Protein AF-A0A7Y4XPG2-F1 (afdb_monomer_lite)

Structure (mmCIF, N/CA/C/O backbone):
data_AF-A0A7Y4XPG2-F1
#
_entry.id   AF-A0A7Y4XPG2-F1
#
loop_
_atom_site.group_PDB
_atom_site.id
_atom_site.type_symbol
_atom_site.label_atom_id
_atom_site.label_alt_id
_atom_site.label_comp_id
_atom_site.label_asym_id
_atom_site.label_entity_id
_atom_site.label_seq_id
_atom_site.pdbx_PDB_ins_code
_atom_site.Cartn_x
_atom_site.Cartn_y
_atom_site.Cartn_z
_atom_site.occupancy
_atom_site.B_iso_or_equiv
_atom_site.auth_seq_id
_atom_site.auth_comp_id
_atom_site.auth_asym_id
_atom_site.auth_atom_id
_atom_site.pdbx_PDB_model_num
ATOM 1 N N . MET A 1 1 ? -20.190 47.510 8.958 1.00 34.78 1 MET A N 1
ATOM 2 C CA . MET A 1 1 ? -19.105 47.147 8.024 1.00 34.78 1 MET A CA 1
ATOM 3 C C . MET A 1 1 ? -17.902 46.670 8.830 1.00 34.78 1 MET A C 1
ATOM 5 O O . MET A 1 1 ? -17.439 47.407 9.683 1.00 34.78 1 MET A O 1
ATOM 9 N N . LYS A 1 2 ? -17.522 45.404 8.602 1.00 37.19 2 LYS A N 1
ATOM 10 C CA . LYS A 1 2 ? -16.283 44.680 8.963 1.00 37.19 2 LYS A CA 1
ATOM 11 C C . LYS A 1 2 ? -15.676 44.928 10.360 1.00 37.19 2 LYS A C 1
ATOM 13 O O . LYS A 1 2 ? -14.847 45.809 10.545 1.00 37.19 2 LYS A O 1
ATOM 18 N N . ARG A 1 3 ? -16.029 44.055 11.316 1.00 31.59 3 ARG A N 1
ATOM 19 C CA . ARG A 1 3 ? -15.241 43.816 12.536 1.00 31.59 3 ARG A CA 1
ATOM 20 C C . ARG A 1 3 ? -14.031 42.952 12.173 1.00 31.59 3 ARG A C 1
ATOM 22 O O . ARG A 1 3 ? -14.194 41.807 11.766 1.00 31.59 3 ARG A O 1
ATOM 29 N N . LEU A 1 4 ? -12.846 43.537 12.296 1.00 29.42 4 LEU A N 1
ATOM 30 C CA . LEU A 1 4 ? -11.552 42.872 12.213 1.00 29.42 4 LEU A CA 1
ATOM 31 C C . LEU A 1 4 ? -11.317 42.176 13.565 1.00 29.42 4 LEU A C 1
ATOM 33 O O . LEU A 1 4 ? -11.089 42.848 14.568 1.00 29.42 4 LEU A O 1
ATOM 37 N N . ILE A 1 5 ? -11.468 40.853 13.625 1.00 35.47 5 ILE A N 1
ATOM 38 C CA . ILE A 1 5 ? -11.131 40.071 14.821 1.00 35.47 5 ILE A CA 1
ATOM 39 C C . ILE A 1 5 ? -9.655 39.694 14.706 1.00 35.47 5 ILE A C 1
ATOM 41 O O . ILE A 1 5 ? -9.266 38.921 13.834 1.00 35.47 5 ILE A O 1
ATOM 45 N N . LEU A 1 6 ? -8.847 40.303 15.572 1.00 28.42 6 LEU A N 1
ATOM 46 C CA . LEU A 1 6 ? -7.450 39.966 15.819 1.00 28.42 6 LEU A CA 1
ATOM 47 C C . LEU A 1 6 ? -7.375 38.504 16.294 1.00 28.42 6 LEU A C 1
ATOM 49 O O . LEU A 1 6 ? -7.900 38.174 17.357 1.00 28.42 6 LEU A O 1
ATOM 53 N N . VAL A 1 7 ? -6.719 37.632 15.528 1.00 35.53 7 VAL A N 1
ATOM 54 C CA . VAL A 1 7 ? -6.325 36.301 16.006 1.00 35.53 7 VAL A CA 1
ATOM 55 C C . VAL A 1 7 ? -5.061 36.488 16.838 1.00 35.53 7 VAL A C 1
ATOM 57 O O . VAL A 1 7 ? -3.972 36.702 16.307 1.00 35.53 7 VAL A O 1
ATOM 60 N N . LEU A 1 8 ? -5.226 36.471 18.159 1.00 29.48 8 LEU A N 1
ATOM 61 C CA . LEU A 1 8 ? -4.122 36.454 19.107 1.00 29.48 8 LEU A CA 1
ATOM 62 C C . LEU A 1 8 ? -3.467 35.067 19.044 1.00 29.48 8 LEU A C 1
ATOM 64 O O . LEU A 1 8 ? -3.989 34.093 19.579 1.00 29.48 8 LEU A O 1
ATOM 68 N N . CYS A 1 9 ? -2.335 34.984 18.350 1.00 29.98 9 CYS A N 1
ATOM 69 C CA . CYS A 1 9 ? -1.489 33.799 18.313 1.00 29.98 9 CYS A CA 1
ATOM 70 C C . CYS A 1 9 ? -0.800 33.650 19.680 1.00 29.98 9 CYS A C 1
ATOM 72 O O . CYS A 1 9 ? 0.235 34.264 19.936 1.00 29.98 9 CYS A O 1
ATOM 74 N N . MET A 1 10 ? -1.403 32.883 20.593 1.00 30.84 10 MET A N 1
ATOM 75 C CA . MET A 1 10 ? -0.693 32.401 21.774 1.00 30.84 10 MET A CA 1
ATOM 76 C C . MET A 1 10 ? 0.246 31.275 21.343 1.00 30.84 10 MET A C 1
ATOM 78 O O . MET A 1 10 ? -0.187 30.162 21.050 1.00 30.84 10 MET A O 1
ATOM 82 N N . LEU A 1 11 ? 1.544 31.585 21.318 1.00 33.41 11 LEU A N 1
ATOM 83 C CA . LEU A 1 11 ? 2.616 30.598 21.345 1.00 33.41 11 LEU A CA 1
ATOM 84 C C . LEU A 1 11 ? 2.484 29.762 22.624 1.00 33.41 11 LEU A C 1
ATOM 86 O O . LEU A 1 11 ? 2.956 30.155 23.689 1.00 33.41 11 LEU A O 1
ATOM 90 N N . ILE A 1 12 ? 1.862 28.591 22.514 1.00 35.28 12 ILE A N 1
ATOM 91 C CA . ILE A 1 12 ? 2.099 27.502 23.455 1.00 35.28 12 ILE A CA 1
ATOM 92 C C . ILE A 1 12 ? 3.304 26.740 22.911 1.00 35.28 12 ILE A C 1
ATOM 94 O O . ILE A 1 12 ? 3.200 25.955 21.972 1.00 35.28 12 ILE A O 1
ATOM 98 N N . ILE A 1 13 ? 4.469 27.004 23.501 1.00 44.53 13 ILE A N 1
ATOM 99 C CA . ILE A 1 13 ? 5.618 26.103 23.425 1.00 44.53 13 ILE A CA 1
ATOM 100 C C . ILE A 1 13 ? 5.204 24.860 24.220 1.00 44.53 13 ILE A C 1
ATOM 102 O O . ILE A 1 13 ? 5.230 24.853 25.447 1.00 44.53 13 ILE A O 1
ATOM 106 N N . GLY A 1 14 ? 4.726 23.842 23.511 1.00 30.88 14 GLY A N 1
ATOM 107 C CA . GLY A 1 14 ? 4.262 22.582 24.070 1.00 30.88 14 GLY A CA 1
ATOM 108 C C . GLY A 1 14 ? 4.819 21.435 23.245 1.00 30.88 14 GLY A C 1
ATOM 109 O O . GLY A 1 14 ? 4.711 21.438 22.024 1.00 30.88 14 GLY A O 1
ATOM 110 N N . GLN A 1 15 ? 5.467 20.506 23.940 1.00 29.56 15 GLN A N 1
ATOM 111 C CA . GLN A 1 15 ? 6.009 19.224 23.491 1.00 29.56 15 GLN A CA 1
ATOM 112 C C . GLN A 1 15 ? 5.323 18.663 22.234 1.00 29.56 15 GLN A C 1
ATOM 114 O O . GLN A 1 15 ? 4.096 18.632 22.161 1.00 29.56 15 GLN A O 1
ATOM 119 N N . HIS A 1 16 ? 6.106 18.153 21.277 1.00 33.84 16 HIS A N 1
ATOM 120 C CA . HIS A 1 16 ? 5.596 17.279 20.219 1.00 33.84 16 HIS A CA 1
ATOM 121 C C . HIS A 1 16 ? 4.981 16.028 20.858 1.00 33.84 16 HIS A C 1
ATOM 123 O O . HIS A 1 16 ? 5.641 15.007 21.042 1.00 33.84 16 HIS A O 1
ATOM 129 N N . ALA A 1 17 ? 3.712 16.130 21.247 1.00 35.12 17 ALA A N 1
ATOM 130 C CA . ALA A 1 17 ? 2.887 14.996 21.583 1.00 35.12 17 ALA A CA 1
ATOM 131 C C . ALA A 1 17 ? 2.834 14.131 20.325 1.00 35.12 17 ALA A C 1
ATOM 133 O O . ALA A 1 17 ? 2.312 14.560 19.295 1.00 35.12 17 ALA A O 1
ATOM 134 N N . PHE A 1 18 ? 3.417 12.936 20.393 1.00 39.78 18 PHE A N 1
ATOM 135 C CA . PHE A 1 18 ? 3.144 11.892 19.417 1.00 39.78 18 PHE A CA 1
ATOM 136 C C . PHE A 1 18 ? 1.620 11.756 19.325 1.00 39.78 18 PHE A C 1
ATOM 138 O O . PHE A 1 18 ? 0.967 11.357 20.292 1.00 39.78 18 PHE A O 1
ATOM 145 N N . SER A 1 19 ? 1.038 12.191 18.206 1.00 59.50 19 SER A N 1
ATOM 146 C CA . SER A 1 19 ? -0.404 12.102 17.995 1.00 59.50 19 SER A CA 1
ATOM 147 C C . SER A 1 19 ? -0.769 10.621 17.966 1.00 59.50 19 SER A C 1
ATOM 149 O O . SER A 1 19 ? -0.190 9.846 17.208 1.00 59.50 19 SER A O 1
ATOM 151 N N . LYS A 1 20 ? -1.677 10.220 18.856 1.00 82.19 20 LYS A N 1
ATOM 152 C CA . LYS A 1 20 ? -2.161 8.843 18.970 1.00 82.19 20 LYS A CA 1
ATOM 153 C C . LYS A 1 20 ? -2.871 8.455 17.668 1.00 82.19 20 LYS A C 1
ATOM 155 O O . LYS A 1 20 ? -3.648 9.243 17.147 1.00 82.19 20 LYS A O 1
ATOM 160 N N . ASP A 1 21 ? -2.650 7.251 17.159 1.00 83.56 21 ASP A N 1
ATOM 161 C CA . ASP A 1 21 ? -3.259 6.743 15.916 1.00 83.56 21 ASP A CA 1
ATOM 162 C C . ASP A 1 21 ? -4.505 5.875 16.156 1.00 83.56 21 ASP A C 1
ATOM 164 O O . ASP A 1 21 ? -5.159 5.419 15.216 1.00 83.56 21 ASP A O 1
ATOM 168 N N . ARG A 1 22 ? -4.844 5.629 17.425 1.00 87.62 22 ARG A N 1
ATOM 169 C CA . ARG A 1 22 ? -5.876 4.671 17.827 1.00 87.62 22 ARG A CA 1
ATOM 170 C C . ARG A 1 22 ? -6.714 5.128 19.012 1.00 87.62 22 ARG A C 1
ATOM 172 O O . ARG A 1 22 ? -6.244 5.881 19.861 1.00 87.62 22 ARG A O 1
ATOM 179 N N . LEU A 1 23 ? -7.928 4.599 19.102 1.00 88.38 23 LEU A N 1
ATOM 180 C CA . LEU A 1 23 ? -8.835 4.748 20.240 1.00 88.38 23 LEU A CA 1
ATOM 181 C C . LEU A 1 23 ? -9.142 3.359 20.806 1.00 88.38 23 LEU A C 1
ATOM 183 O O . LEU A 1 23 ? -9.655 2.493 20.092 1.00 88.38 23 LEU A O 1
ATOM 187 N N . CYS A 1 24 ? -8.797 3.133 22.070 1.00 83.06 24 CYS A N 1
ATOM 188 C CA . CYS A 1 24 ? -8.998 1.848 22.739 1.00 83.06 24 CYS A CA 1
ATOM 189 C C . CYS A 1 24 ? -10.424 1.724 23.289 1.00 83.06 24 CYS A C 1
ATOM 191 O O . CYS A 1 24 ? -11.130 2.713 23.483 1.00 83.06 24 CYS A O 1
ATOM 193 N N . CYS A 1 25 ? -10.847 0.497 23.584 1.00 77.25 25 CYS A N 1
ATOM 194 C CA . CYS A 1 25 ? -12.129 0.250 24.232 1.00 77.25 25 CYS A CA 1
ATOM 195 C C . CYS A 1 25 ? -12.246 0.998 25.575 1.00 77.25 25 CYS A C 1
ATOM 197 O O . CYS A 1 25 ? -11.308 1.052 26.370 1.00 77.25 25 CYS A O 1
ATOM 199 N N . GLY A 1 26 ? -13.422 1.556 25.843 1.00 77.88 26 GLY A N 1
ATOM 200 C CA . GLY A 1 26 ? -13.703 2.383 27.016 1.00 77.88 26 GLY A CA 1
ATOM 201 C C . GLY A 1 26 ? -13.223 3.835 26.912 1.00 77.88 26 GLY A C 1
ATOM 202 O O . GLY A 1 26 ? -13.564 4.636 27.783 1.00 77.88 26 GLY A O 1
ATOM 203 N N . GLU A 1 27 ? -12.472 4.210 25.873 1.00 84.19 27 GLU A N 1
ATOM 204 C CA . GLU A 1 27 ? -11.933 5.562 25.754 1.00 84.19 27 GLU A CA 1
ATOM 205 C C . GLU A 1 27 ? -12.958 6.552 25.189 1.00 84.19 27 GLU A C 1
ATOM 207 O O . GLU A 1 27 ? -13.596 6.335 24.152 1.00 84.19 27 GLU A O 1
ATOM 212 N N . LEU A 1 28 ? -13.078 7.692 25.872 1.00 92.00 28 LEU A N 1
ATOM 213 C CA . LEU A 1 28 ? -13.739 8.875 25.334 1.00 92.00 28 LEU A CA 1
ATOM 214 C C . LEU A 1 28 ? -12.846 9.514 24.274 1.00 92.00 28 LEU A C 1
ATOM 216 O O . LEU A 1 28 ? -11.632 9.593 24.448 1.00 92.00 28 LEU A O 1
ATOM 220 N N . PHE A 1 29 ? -13.469 10.041 23.225 1.00 95.88 29 PHE A N 1
ATOM 221 C CA . PHE A 1 29 ? -12.812 10.885 22.237 1.00 95.88 29 PHE A CA 1
ATOM 222 C C . PHE A 1 29 ? -13.397 12.301 22.333 1.00 95.88 29 PHE A C 1
ATOM 224 O O . PHE A 1 29 ? -14.458 12.571 21.761 1.00 95.88 29 PHE A O 1
ATOM 231 N N . PRO A 1 30 ? -12.786 13.188 23.145 1.00 94.88 30 PRO A N 1
ATOM 232 C CA . PRO A 1 30 ? -13.304 14.531 23.377 1.00 94.88 30 PRO A CA 1
ATOM 233 C C . PRO A 1 30 ? -13.359 15.370 22.099 1.00 94.88 30 PRO A C 1
ATOM 235 O O . PRO A 1 30 ? -12.555 15.190 21.186 1.00 94.88 30 PRO A O 1
ATOM 238 N N . MET A 1 31 ? -14.272 16.338 22.066 1.00 94.00 31 MET A N 1
ATOM 239 C CA . MET A 1 31 ? -14.342 17.337 20.995 1.00 94.00 31 MET A CA 1
ATOM 240 C C . MET A 1 31 ? -13.000 18.070 20.845 1.00 94.00 31 MET A C 1
ATOM 242 O O . MET A 1 31 ? -12.323 18.331 21.839 1.00 94.00 31 MET A O 1
ATOM 246 N N . GLY A 1 32 ? -12.592 18.331 19.606 1.00 90.38 32 GLY A N 1
ATOM 247 C CA . GLY A 1 32 ? -11.286 18.884 19.244 1.00 90.38 32 GLY A CA 1
ATOM 248 C C . GLY A 1 32 ? -10.133 17.873 19.254 1.00 90.38 32 GLY A C 1
ATOM 249 O O . GLY A 1 32 ? -9.045 18.195 18.782 1.00 90.38 32 GLY A O 1
ATOM 250 N N . SER A 1 33 ? -10.343 16.647 19.752 1.00 90.62 33 SER A N 1
ATOM 251 C CA . SER A 1 33 ? -9.297 15.616 19.744 1.00 90.62 33 SER A CA 1
ATOM 252 C C . SER A 1 33 ? -9.031 15.111 18.334 1.00 90.62 33 SER A C 1
ATOM 254 O O . SER A 1 33 ? -9.940 15.019 17.503 1.00 90.62 33 SER A O 1
ATOM 256 N N . VAL A 1 34 ? -7.774 14.741 18.094 1.00 95.00 34 VAL A N 1
ATOM 257 C CA . VAL A 1 34 ? -7.293 14.254 16.803 1.00 95.00 34 VAL A CA 1
ATOM 258 C C . VAL A 1 34 ? -6.561 12.931 16.990 1.00 95.00 34 VAL A C 1
ATOM 260 O O . VAL A 1 34 ? -5.684 12.830 17.851 1.00 95.00 34 VAL A O 1
ATOM 263 N N . LEU A 1 35 ? -6.890 11.944 16.156 1.00 92.38 35 LEU A N 1
ATOM 264 C CA . LEU A 1 35 ? -6.019 10.798 15.899 1.00 92.38 35 LEU A CA 1
ATOM 265 C C . LEU A 1 35 ? -5.322 10.986 14.560 1.00 92.38 35 LEU A C 1
ATOM 267 O O . LEU A 1 35 ? -5.974 11.397 13.606 1.00 92.38 35 LEU A O 1
ATOM 271 N N . THR A 1 36 ? -4.040 10.656 14.463 1.00 91.06 36 THR A N 1
ATOM 272 C CA . THR A 1 36 ? -3.261 10.803 13.224 1.00 91.06 36 THR A CA 1
ATOM 273 C C . THR A 1 36 ? -2.663 9.464 12.817 1.00 91.06 36 THR A C 1
ATOM 275 O O . THR A 1 36 ? -2.143 8.755 13.672 1.00 91.06 36 THR A O 1
ATOM 278 N N . SER A 1 37 ? -2.718 9.123 11.528 1.00 86.44 37 SER A N 1
ATOM 279 C CA . SER A 1 37 ? -2.028 7.945 10.997 1.00 86.44 37 SER A CA 1
ATOM 280 C C . SER A 1 37 ? -0.516 8.030 11.259 1.00 86.44 37 SER A C 1
ATOM 282 O O . SER A 1 37 ? 0.033 9.138 11.254 1.00 86.44 37 SER A O 1
ATOM 284 N N . PRO A 1 38 ? 0.189 6.903 11.451 1.00 79.31 38 PRO A N 1
ATOM 285 C CA . PRO A 1 38 ? 1.637 6.893 11.681 1.00 79.31 38 PRO A CA 1
ATOM 286 C C . PRO A 1 38 ? 2.475 7.703 10.671 1.00 79.31 38 PRO A C 1
ATOM 288 O O . PRO A 1 38 ? 3.445 8.353 11.055 1.00 79.31 38 PRO A O 1
ATOM 291 N N . ASN A 1 39 ? 2.085 7.733 9.395 1.00 67.69 39 ASN A N 1
ATOM 292 C CA . ASN A 1 39 ? 2.740 8.494 8.327 1.00 67.69 39 ASN A CA 1
ATOM 293 C C . ASN A 1 39 ? 2.362 9.985 8.287 1.00 67.69 39 ASN A C 1
ATOM 295 O O . ASN A 1 39 ? 2.832 10.719 7.417 1.00 67.69 39 ASN A O 1
ATOM 299 N N . GLY A 1 40 ? 1.475 10.433 9.175 1.00 82.12 40 GLY A N 1
ATOM 300 C CA . GLY A 1 40 ? 1.046 11.821 9.278 1.00 82.12 40 GLY A CA 1
ATOM 301 C C . GLY A 1 40 ? 0.122 12.310 8.160 1.00 82.12 40 GLY A C 1
ATOM 302 O O . GLY A 1 40 ? -0.211 13.493 8.148 1.00 82.12 40 GLY A O 1
ATOM 303 N N . LYS A 1 41 ? -0.320 11.466 7.222 1.00 86.12 41 LYS A N 1
ATOM 304 C CA . LYS A 1 41 ? -1.143 11.895 6.074 1.00 86.12 41 LYS A CA 1
ATOM 305 C C . LYS A 1 41 ? -2.637 11.900 6.345 1.00 86.12 41 LYS A C 1
ATOM 307 O O . LYS A 1 41 ? -3.352 12.658 5.699 1.00 86.12 41 LYS A O 1
ATOM 312 N N . PHE A 1 42 ? -3.115 11.100 7.286 1.00 92.62 42 PHE A N 1
ATOM 313 C CA . PHE A 1 42 ? -4.538 10.966 7.562 1.00 92.62 42 PHE A CA 1
ATOM 314 C C . PHE A 1 42 ? -4.819 11.290 9.014 1.00 92.62 42 PHE A C 1
ATOM 316 O O . PHE A 1 42 ? -3.977 11.074 9.888 1.00 92.62 42 PHE A O 1
ATOM 323 N N . PHE A 1 43 ? -5.991 11.848 9.284 1.00 96.69 43 PHE A N 1
ATOM 324 C CA . PHE A 1 43 ? -6.384 12.121 10.655 1.00 96.69 43 PHE A CA 1
ATOM 325 C C . PHE A 1 43 ? -7.893 12.087 10.846 1.00 96.69 43 PHE A C 1
ATOM 327 O O . PHE A 1 43 ? -8.658 12.513 9.984 1.00 96.69 43 PHE A O 1
ATOM 334 N N . LEU A 1 44 ? -8.307 11.579 12.000 1.00 98.12 44 LEU A N 1
ATOM 335 C CA . LEU A 1 44 ? -9.681 11.596 12.478 1.00 98.12 44 LEU A CA 1
ATOM 336 C C . LEU A 1 44 ? -9.832 12.728 13.488 1.00 98.12 44 LEU A C 1
ATOM 338 O O . LEU A 1 44 ? -9.039 12.815 14.423 1.00 98.12 44 LEU A O 1
ATOM 342 N N . VAL A 1 45 ? -10.871 13.546 13.349 1.00 97.31 45 VAL A N 1
ATOM 343 C CA . VAL A 1 45 ? -11.170 14.632 14.289 1.00 97.31 45 VAL A CA 1
ATOM 344 C C . VAL A 1 45 ? -12.649 14.650 14.656 1.00 97.31 45 VAL A C 1
ATOM 346 O O . VAL A 1 45 ? -13.512 14.519 13.786 1.00 97.31 45 VAL A O 1
ATOM 349 N N . PHE A 1 46 ? -12.949 14.817 15.950 1.00 97.12 46 PHE A N 1
ATOM 350 C CA . PHE A 1 46 ? -14.304 15.131 16.411 1.00 97.12 46 PHE A CA 1
ATOM 351 C C . PHE A 1 46 ? -14.446 16.647 16.512 1.00 97.12 46 PHE A C 1
ATOM 353 O O . PHE A 1 46 ? -13.987 17.261 17.470 1.00 97.12 46 PHE A O 1
ATOM 360 N N . GLN A 1 47 ? -15.011 17.250 15.475 1.00 96.19 47 GLN A N 1
ATOM 361 C CA . GLN A 1 47 ? -14.979 18.689 15.238 1.00 96.19 47 GLN A CA 1
ATOM 362 C C . GLN A 1 47 ? -15.951 19.459 16.146 1.00 96.19 47 GLN A C 1
ATOM 364 O O . GLN A 1 47 ? -16.920 18.903 16.669 1.00 96.19 47 GLN A O 1
ATOM 369 N N . ASP A 1 48 ? -15.720 20.768 16.285 1.00 94.50 48 ASP A N 1
ATOM 370 C CA . ASP A 1 48 ? -16.562 21.678 17.082 1.00 94.50 48 ASP A CA 1
ATOM 371 C C . ASP A 1 48 ? -18.000 21.785 16.555 1.00 94.50 48 ASP A C 1
ATOM 373 O O . ASP A 1 48 ? -18.943 22.059 17.301 1.00 94.50 48 ASP A O 1
ATOM 377 N N . ASP A 1 49 ? -18.194 21.509 15.265 1.00 94.75 49 ASP A N 1
ATOM 378 C CA . ASP A 1 49 ? -19.511 21.428 14.636 1.00 94.75 49 ASP A CA 1
ATOM 379 C C . ASP A 1 49 ? -20.264 20.126 14.975 1.00 94.75 49 ASP A C 1
ATOM 381 O O . ASP A 1 49 ? -21.393 19.928 14.519 1.00 94.75 49 ASP A O 1
ATOM 385 N N . ARG A 1 50 ? -19.672 19.264 15.814 1.00 96.19 50 ARG A N 1
ATOM 386 C CA . ARG A 1 50 ? -20.199 17.976 16.286 1.00 96.19 50 ARG A CA 1
ATOM 387 C C . ARG A 1 50 ? -20.267 16.905 15.199 1.00 96.19 50 ARG A C 1
ATOM 389 O O . ARG A 1 50 ? -21.106 16.000 15.253 1.00 96.19 50 ARG A O 1
ATOM 396 N N . ASN A 1 51 ? -19.369 16.973 14.227 1.00 97.31 51 ASN A N 1
ATOM 397 C CA . ASN A 1 51 ? -19.165 15.932 13.232 1.00 97.31 51 ASN A CA 1
ATOM 398 C C . ASN A 1 51 ? -17.857 15.176 13.502 1.00 97.31 51 ASN A C 1
ATOM 400 O O . ASN A 1 51 ? -16.845 15.777 13.859 1.00 97.31 51 ASN A O 1
ATOM 404 N N . LEU A 1 52 ? -17.864 13.851 13.351 1.00 98.19 52 LEU A N 1
ATOM 405 C CA . LEU A 1 52 ? -16.638 13.053 13.381 1.00 98.19 52 LEU A CA 1
ATOM 406 C C . LEU A 1 52 ? -16.225 12.780 11.938 1.00 98.19 52 LEU A C 1
ATOM 408 O O . LEU A 1 52 ? -16.996 12.195 11.174 1.00 98.19 52 LEU A O 1
ATOM 412 N N . VAL A 1 53 ? -15.032 13.235 11.565 1.00 98.25 53 VAL A N 1
ATOM 413 C CA . VAL A 1 53 ? -14.602 13.280 10.165 1.00 98.25 53 VAL A CA 1
ATOM 414 C C . VAL A 1 53 ? -13.175 12.767 10.026 1.00 98.25 53 VAL A C 1
ATOM 416 O O . VAL A 1 53 ? -12.288 13.153 10.789 1.00 98.25 53 VAL A O 1
ATOM 419 N N . LEU A 1 54 ? -12.970 11.895 9.041 1.00 98.25 54 LEU A N 1
ATOM 420 C CA . LEU A 1 54 ? -11.664 11.420 8.598 1.00 98.25 54 LEU A CA 1
ATOM 421 C C . LEU A 1 54 ? -11.200 12.279 7.419 1.00 98.25 54 LEU A C 1
ATOM 423 O O . LEU A 1 54 ? -11.920 12.415 6.428 1.00 98.25 54 LEU A O 1
ATOM 427 N N . TYR A 1 55 ? -9.991 12.817 7.514 1.00 96.25 55 TYR A N 1
ATOM 428 C CA . TYR A 1 55 ? -9.374 13.677 6.512 1.00 96.25 55 TYR A CA 1
ATOM 429 C C . TYR A 1 55 ? -8.070 13.096 5.974 1.00 96.25 55 TYR A C 1
ATOM 431 O O . TYR A 1 55 ? -7.371 12.344 6.656 1.00 96.25 55 TYR A O 1
ATOM 439 N N . LYS A 1 56 ? -7.716 13.541 4.768 1.00 93.75 56 LYS A N 1
ATOM 440 C CA . LYS A 1 56 ? -6.376 13.470 4.187 1.00 93.75 56 LYS A CA 1
ATOM 441 C C . LYS A 1 56 ? -5.738 14.858 4.183 1.00 93.75 56 LYS A C 1
ATOM 443 O O . LYS A 1 56 ? -6.346 15.808 3.692 1.00 93.75 56 LYS A O 1
ATOM 448 N N . ARG A 1 57 ? -4.493 14.945 4.648 1.00 89.25 57 ARG A N 1
ATOM 449 C CA . ARG A 1 57 ? -3.613 16.103 4.463 1.00 89.25 57 ARG A CA 1
ATOM 450 C C . ARG A 1 57 ? -3.034 16.057 3.053 1.00 89.25 57 ARG A C 1
ATOM 452 O O . ARG A 1 57 ? -2.342 15.101 2.708 1.00 89.25 57 ARG A O 1
ATOM 459 N N . ASP A 1 58 ? -3.308 17.079 2.248 1.00 78.88 58 ASP A N 1
ATOM 460 C CA . ASP A 1 58 ? -2.917 17.126 0.826 1.00 78.88 58 ASP A CA 1
ATOM 461 C C . ASP A 1 58 ? -1.971 18.302 0.506 1.00 78.88 58 ASP A C 1
ATOM 463 O O . ASP A 1 58 ? -1.911 18.794 -0.614 1.00 78.88 58 ASP A O 1
ATOM 467 N N . GLY A 1 59 ? -1.266 18.829 1.518 1.00 69.25 59 GLY A N 1
ATOM 468 C CA . GLY A 1 59 ? -0.342 19.972 1.384 1.00 69.25 59 GLY A CA 1
ATOM 469 C C . GLY A 1 59 ? -1.013 21.335 1.136 1.00 69.25 59 GLY A C 1
ATOM 470 O O . GLY A 1 59 ? -0.357 22.366 1.269 1.00 69.25 59 GLY A O 1
ATOM 471 N N . GLY A 1 60 ? -2.310 21.341 0.816 1.00 76.81 60 GLY A N 1
ATOM 472 C CA . GLY A 1 60 ? -3.196 22.504 0.761 1.00 76.81 60 GLY A CA 1
ATOM 473 C C . GLY A 1 60 ? -4.288 22.433 1.833 1.00 76.81 60 GLY A C 1
ATOM 474 O O . GLY A 1 60 ? -3.995 22.298 3.017 1.00 76.81 60 GLY A O 1
ATOM 475 N N . ALA A 1 61 ? -5.556 22.528 1.423 1.00 84.19 61 ALA A N 1
ATOM 476 C CA . ALA A 1 61 ? -6.685 22.295 2.324 1.00 84.19 61 ALA A CA 1
ATOM 477 C C . ALA A 1 61 ? -6.886 20.791 2.574 1.00 84.19 61 ALA A C 1
ATOM 479 O O . ALA A 1 61 ? -6.803 19.992 1.640 1.00 84.19 61 ALA A O 1
ATOM 480 N N . ASP A 1 62 ? -7.190 20.412 3.815 1.00 91.50 62 ASP A N 1
ATOM 481 C CA . ASP A 1 62 ? -7.467 19.018 4.167 1.00 91.50 62 ASP A CA 1
ATOM 482 C C . ASP A 1 62 ? -8.723 18.502 3.446 1.00 91.50 62 ASP A C 1
ATOM 484 O O . ASP A 1 62 ? -9.785 19.134 3.461 1.00 91.50 62 ASP A O 1
ATOM 488 N N . LYS A 1 63 ? -8.616 17.324 2.822 1.00 92.19 63 LYS A N 1
ATOM 489 C CA . LYS A 1 63 ? -9.699 16.701 2.051 1.00 92.19 63 LYS A CA 1
ATOM 490 C C . LYS A 1 63 ? -10.495 15.731 2.929 1.00 92.19 63 LYS A C 1
ATOM 492 O O . LYS A 1 63 ? -9.902 14.775 3.433 1.00 92.19 63 LYS A O 1
ATOM 497 N N . PRO A 1 64 ? -11.817 15.908 3.099 1.00 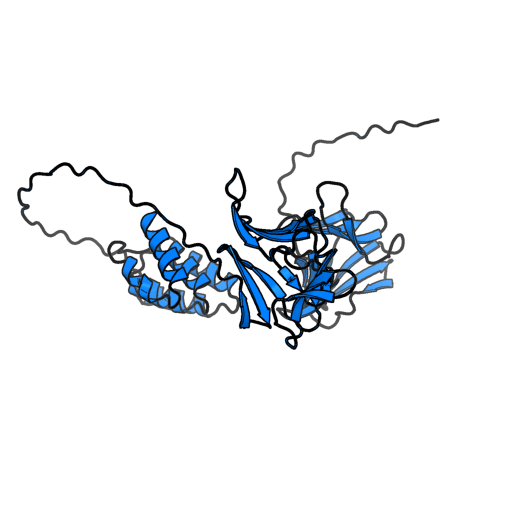95.19 64 PRO A N 1
ATOM 498 C CA . PRO A 1 64 ? -12.629 14.945 3.835 1.00 95.19 64 PRO A CA 1
ATOM 499 C C . PRO A 1 64 ? -12.754 13.643 3.033 1.00 95.19 64 PRO A C 1
ATOM 501 O O . PRO A 1 64 ? -13.096 13.666 1.850 1.00 95.19 64 PRO A O 1
ATOM 504 N N . LEU A 1 65 ? -12.478 12.510 3.678 1.00 92.44 65 LEU A N 1
ATOM 505 C CA . LEU A 1 65 ? -12.621 11.168 3.104 1.00 92.44 65 LEU A CA 1
ATOM 506 C C . LEU A 1 65 ? -13.919 10.493 3.552 1.00 92.44 65 LEU A C 1
ATOM 508 O O . LEU A 1 65 ? -14.555 9.790 2.773 1.00 92.44 65 LEU A O 1
ATOM 512 N N . TRP A 1 66 ? -14.313 10.706 4.809 1.00 98.00 66 TRP A N 1
ATOM 513 C CA . TRP A 1 66 ? -15.504 10.107 5.409 1.00 98.00 66 TRP A CA 1
ATOM 514 C C . TRP A 1 66 ? -16.012 10.954 6.581 1.00 98.00 66 TRP A C 1
ATOM 516 O O . TRP A 1 66 ? -15.212 11.589 7.264 1.00 98.00 66 TRP A O 1
ATOM 526 N N . ALA A 1 67 ? -17.324 10.946 6.843 1.00 97.56 67 ALA A N 1
ATOM 527 C CA . ALA A 1 67 ? -17.936 11.658 7.967 1.00 97.56 67 ALA A CA 1
ATOM 528 C C . ALA A 1 67 ? -19.164 10.926 8.537 1.00 97.56 67 ALA A C 1
ATOM 530 O O . ALA A 1 67 ? -19.893 10.265 7.796 1.00 97.56 67 ALA A O 1
ATOM 531 N N . THR A 1 68 ? -19.452 11.127 9.829 1.00 97.38 68 THR A N 1
ATOM 532 C CA . THR A 1 68 ? -20.670 10.611 10.488 1.00 97.38 68 THR A CA 1
ATOM 533 C C . THR A 1 68 ? -21.952 11.355 10.103 1.00 97.38 68 THR A C 1
ATOM 535 O O . THR A 1 68 ? -23.041 10.827 10.326 1.00 97.38 68 THR A O 1
ATOM 538 N N . ALA A 1 69 ? -21.846 12.576 9.561 1.00 97.00 69 ALA A N 1
ATOM 539 C CA . ALA A 1 69 ? -22.967 13.481 9.268 1.00 97.00 69 ALA A CA 1
ATOM 540 C C . ALA A 1 69 ? -23.834 13.814 10.506 1.00 97.00 69 ALA A C 1
ATOM 542 O O . ALA A 1 69 ? -25.062 13.947 10.436 1.00 97.00 69 ALA A O 1
ATOM 543 N N . THR A 1 70 ? -23.192 13.955 11.671 1.00 97.44 70 THR A N 1
ATOM 544 C CA . THR A 1 70 ? -23.851 14.218 12.966 1.00 97.44 70 THR A CA 1
ATOM 545 C C . THR A 1 70 ? -23.858 15.694 13.370 1.00 97.44 70 THR A C 1
ATOM 547 O O . THR A 1 70 ? -24.151 15.998 14.528 1.00 97.44 70 THR A O 1
ATOM 550 N N . ASN A 1 71 ? -23.563 16.609 12.439 1.00 94.62 71 ASN A N 1
ATOM 551 C CA . ASN A 1 71 ? -23.374 18.040 12.701 1.00 94.62 71 ASN A CA 1
ATOM 552 C C . ASN A 1 71 ? -24.500 18.612 13.585 1.00 94.62 71 ASN A C 1
ATOM 554 O O . ASN A 1 71 ? -25.687 18.420 13.315 1.00 94.62 71 ASN A O 1
ATOM 558 N N . GLY A 1 72 ? -24.129 19.284 14.675 1.00 93.19 72 GLY A N 1
ATOM 559 C CA . GLY A 1 72 ? -25.036 19.863 15.671 1.00 93.19 72 GLY A CA 1
ATOM 560 C C . GLY A 1 72 ? -25.676 18.875 16.662 1.00 93.19 72 GLY A C 1
ATOM 561 O O . GLY A 1 72 ? -26.096 19.291 17.745 1.00 93.19 72 GLY A O 1
ATOM 562 N N . LYS A 1 73 ? -25.737 17.576 16.346 1.00 95.25 73 LYS A N 1
ATOM 563 C CA . LYS A 1 73 ? -26.640 16.617 17.012 1.00 95.25 73 LYS A CA 1
ATOM 564 C C . LYS A 1 73 ? -26.035 15.893 18.211 1.00 95.25 73 LYS A C 1
ATOM 566 O O . LYS A 1 73 ? -26.788 15.452 19.074 1.00 95.25 73 LYS A O 1
ATOM 571 N N . VAL A 1 74 ? -24.712 15.763 18.275 1.00 97.56 74 VAL A N 1
ATOM 572 C CA . VAL A 1 74 ? -24.011 14.916 19.260 1.00 97.56 74 VAL A CA 1
ATOM 573 C C . VAL A 1 74 ? -23.058 15.720 20.137 1.00 97.56 74 VAL A C 1
ATOM 575 O O . VAL A 1 74 ? -22.589 16.779 19.747 1.00 97.56 74 VAL A O 1
ATOM 578 N N . ASN A 1 75 ? -22.764 15.242 21.340 1.00 94.81 75 ASN A N 1
ATOM 579 C CA . ASN A 1 75 ? -21.851 15.902 22.281 1.00 94.81 75 ASN A CA 1
ATOM 580 C C . ASN A 1 75 ? -20.839 14.950 22.931 1.00 94.81 75 ASN A C 1
ATOM 582 O O . ASN A 1 75 ? -20.017 15.387 23.734 1.00 94.81 75 ASN A O 1
ATOM 586 N N . LYS A 1 76 ? -20.880 13.662 22.589 1.00 97.44 76 LYS A N 1
ATOM 587 C CA . LYS A 1 76 ? -19.989 12.644 23.142 1.00 97.44 76 LYS A CA 1
ATOM 588 C C . LYS A 1 76 ? -19.660 11.616 22.070 1.00 97.44 76 LYS A C 1
ATOM 590 O O . LYS A 1 76 ? -20.575 11.050 21.486 1.00 97.44 76 LYS A O 1
ATOM 595 N N . CYS A 1 77 ? -18.374 11.360 21.860 1.00 98.06 77 CYS A N 1
ATOM 596 C CA . CYS A 1 77 ? -17.857 10.261 21.050 1.00 98.06 77 CYS A CA 1
ATOM 597 C C . CYS A 1 77 ? -17.087 9.310 21.973 1.00 98.06 77 CYS A C 1
ATOM 599 O O . CYS A 1 77 ? -16.320 9.758 22.830 1.00 98.06 77 CYS A O 1
ATOM 601 N N . VAL A 1 78 ? -17.335 8.008 21.862 1.00 96.88 78 VAL A N 1
ATOM 602 C CA . VAL A 1 78 ? -16.718 6.999 22.727 1.00 96.88 78 VAL A CA 1
ATOM 603 C C . VAL A 1 78 ? -16.544 5.691 21.970 1.00 96.88 78 VAL A C 1
ATOM 605 O O . VAL A 1 78 ? -17.477 5.235 21.308 1.00 96.88 78 VAL A O 1
ATOM 608 N N . MET A 1 79 ? -15.367 5.078 22.092 1.00 96.12 79 MET A N 1
ATOM 609 C CA . MET A 1 79 ? -15.187 3.670 21.751 1.00 96.12 79 MET A CA 1
ATOM 610 C C . MET A 1 79 ? -15.561 2.867 22.987 1.00 96.12 79 MET A C 1
ATOM 612 O O . MET A 1 79 ? -14.859 2.893 23.990 1.00 96.12 79 MET A O 1
ATOM 616 N N . GLN A 1 80 ? -16.719 2.227 22.978 1.00 94.69 80 GLN A N 1
ATOM 617 C CA . GLN A 1 80 ? -17.269 1.573 24.157 1.00 94.69 80 GLN A CA 1
ATOM 618 C C . GLN A 1 80 ? -16.529 0.269 24.484 1.00 94.69 80 GLN A C 1
ATOM 620 O O . GLN A 1 80 ? -15.829 -0.309 23.653 1.00 94.69 80 GLN A O 1
ATOM 625 N N . ALA A 1 81 ? -16.670 -0.200 25.728 1.00 87.75 81 ALA A N 1
ATOM 626 C CA . ALA A 1 81 ? -16.037 -1.437 26.195 1.00 87.75 81 ALA A CA 1
ATOM 627 C C . ALA A 1 81 ? -16.551 -2.692 25.462 1.00 87.75 81 ALA A C 1
ATOM 629 O O . ALA A 1 81 ? -15.847 -3.694 25.391 1.00 87.75 81 ALA A O 1
ATOM 630 N N . ASP A 1 82 ? -17.757 -2.624 24.894 1.00 89.25 82 ASP A N 1
ATOM 631 C CA . ASP A 1 82 ? -18.382 -3.679 24.091 1.00 89.25 82 ASP A CA 1
ATOM 632 C C . ASP A 1 82 ? -17.905 -3.706 22.627 1.00 89.25 82 ASP A C 1
ATOM 634 O O . ASP A 1 82 ? -18.384 -4.530 21.846 1.00 89.25 82 ASP A O 1
ATOM 638 N N . GLY A 1 83 ? -16.980 -2.816 22.256 1.00 86.00 83 GLY A N 1
ATOM 639 C CA . GLY A 1 83 ? -16.402 -2.730 20.920 1.00 86.00 83 GLY A CA 1
ATOM 640 C C . GLY A 1 83 ? -17.152 -1.845 19.934 1.00 86.00 83 GLY A C 1
ATOM 641 O O . GLY A 1 83 ? -16.839 -1.872 18.742 1.00 86.00 83 GLY A O 1
ATOM 642 N N . ASN A 1 84 ? -18.134 -1.070 20.391 1.00 97.44 84 ASN A N 1
ATOM 643 C CA . ASN A 1 84 ? -18.913 -0.186 19.537 1.00 97.44 84 ASN A CA 1
ATOM 644 C C . ASN A 1 84 ? -18.389 1.259 19.583 1.00 97.44 84 ASN A C 1
ATOM 646 O O . ASN A 1 84 ? -18.276 1.844 20.660 1.00 97.44 84 ASN A O 1
ATOM 650 N N . LEU A 1 85 ? -18.108 1.872 18.429 1.00 98.19 85 LEU A N 1
ATOM 651 C CA . LEU A 1 85 ? -17.886 3.318 18.363 1.00 98.19 85 LEU A CA 1
ATOM 652 C C . LEU A 1 85 ? -19.247 4.002 18.285 1.00 98.19 85 LEU A C 1
ATOM 654 O O . LEU A 1 85 ? -20.018 3.739 17.359 1.00 98.19 85 LEU A O 1
ATOM 658 N N . VAL A 1 86 ? -19.550 4.883 19.238 1.00 98.50 86 VAL A N 1
ATOM 659 C CA . VAL A 1 86 ? -20.872 5.514 19.329 1.00 98.50 86 VAL A CA 1
ATOM 660 C C . VAL A 1 86 ? -20.760 7.012 19.576 1.00 98.50 86 VAL A C 1
ATOM 662 O O . VAL A 1 86 ? -19.987 7.470 20.422 1.00 98.50 86 VAL A O 1
ATOM 665 N N . LEU A 1 87 ? -21.579 7.773 18.845 1.00 98.62 87 LEU A N 1
ATOM 666 C CA . LEU A 1 87 ? -21.776 9.199 19.067 1.00 98.62 87 LEU A CA 1
ATOM 667 C C . LEU A 1 87 ? -23.154 9.436 19.688 1.00 98.62 87 LEU A C 1
ATOM 669 O O . LEU A 1 87 ? -24.181 9.012 19.152 1.00 98.62 87 LEU A O 1
ATOM 673 N N . TYR A 1 88 ? -23.168 10.139 20.815 1.00 98.31 88 TYR A N 1
ATOM 674 C CA . TYR A 1 88 ? -24.343 10.350 21.653 1.00 98.31 88 TYR A CA 1
ATOM 675 C C . TYR A 1 88 ? -24.801 11.805 21.680 1.00 98.31 88 TYR A C 1
ATOM 677 O O . TYR A 1 88 ? -23.993 12.731 21.599 1.00 98.31 88 TYR A O 1
ATOM 685 N N . SER A 1 89 ? -26.102 11.983 21.895 1.00 97.25 89 SER A N 1
ATOM 686 C CA . SER A 1 89 ? -26.735 13.207 22.381 1.00 97.25 89 SER A CA 1
ATOM 687 C C . SER A 1 89 ? -27.354 12.919 23.748 1.00 97.25 89 SER A C 1
ATOM 689 O O . SER A 1 89 ? -28.435 12.334 23.850 1.00 97.25 89 SER A O 1
ATOM 691 N N . GLY A 1 90 ? -26.624 13.230 24.823 1.00 93.75 90 GLY A N 1
ATOM 692 C CA . GLY A 1 90 ? -27.018 12.780 26.163 1.00 93.75 90 GLY A CA 1
ATOM 693 C C . GLY A 1 90 ? -27.084 11.241 26.232 1.00 93.75 90 GLY A C 1
ATOM 694 O O . GLY A 1 90 ? -26.073 10.601 25.944 1.00 93.75 90 GLY A O 1
ATOM 695 N N . PRO A 1 91 ? -28.227 10.623 26.598 1.00 93.06 91 PRO A N 1
ATOM 696 C CA . PRO A 1 91 ? -28.370 9.164 26.626 1.00 93.06 91 PRO A CA 1
ATOM 697 C C . PRO A 1 91 ? -28.676 8.540 25.251 1.00 93.06 91 PRO A C 1
ATOM 699 O O . PRO A 1 91 ? -28.650 7.319 25.118 1.00 93.06 91 PRO A O 1
ATOM 702 N N . VAL A 1 92 ? -28.988 9.344 24.228 1.00 97.00 92 VAL A N 1
ATOM 703 C CA . VAL A 1 92 ? -29.457 8.851 22.925 1.00 97.00 92 VAL A CA 1
ATOM 704 C C . VAL A 1 92 ? -28.277 8.620 21.987 1.00 97.00 92 VAL A C 1
ATOM 706 O O . VAL A 1 92 ? -27.540 9.559 21.687 1.00 97.00 92 VAL A O 1
ATOM 709 N N . ALA A 1 93 ? -28.101 7.391 21.501 1.00 97.62 93 ALA A N 1
ATOM 710 C CA . ALA A 1 93 ? -27.142 7.095 20.439 1.00 97.62 93 ALA A CA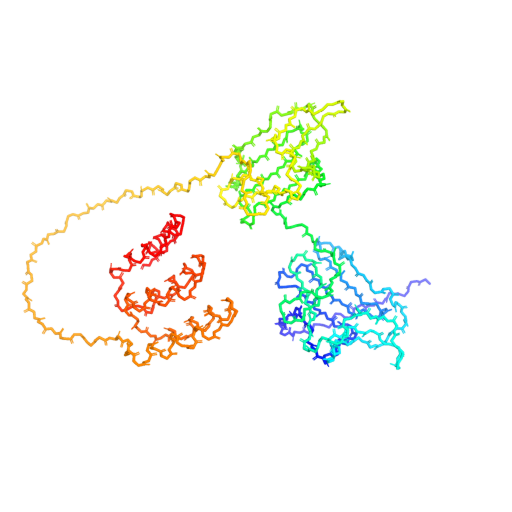 1
ATOM 711 C C . ALA A 1 93 ? -27.670 7.648 19.106 1.00 97.62 93 ALA A C 1
ATOM 713 O O . ALA A 1 93 ? -28.753 7.274 18.662 1.00 97.62 93 ALA A O 1
ATOM 714 N N . VAL A 1 94 ? -26.919 8.553 18.480 1.00 98.31 94 VAL A N 1
ATOM 715 C CA . VAL A 1 94 ? -27.288 9.186 17.199 1.00 98.31 94 VAL A CA 1
ATOM 716 C C . VAL A 1 94 ? -26.593 8.501 16.026 1.00 98.31 94 VAL A C 1
ATOM 718 O O . VAL A 1 94 ? -27.148 8.434 14.934 1.00 98.31 94 VAL A O 1
ATOM 721 N N . TRP A 1 95 ? -25.386 7.981 16.248 1.00 98.44 95 TRP A N 1
ATOM 722 C CA . TRP A 1 95 ? -24.639 7.197 15.269 1.00 98.44 95 TRP A CA 1
ATOM 723 C C . TRP A 1 95 ? -23.885 6.070 15.973 1.00 98.44 95 TRP A C 1
ATOM 725 O O . TRP A 1 95 ? -23.409 6.255 17.094 1.00 98.44 95 TRP A O 1
ATOM 735 N N . SER A 1 96 ? -23.751 4.922 15.310 1.00 98.12 96 SER A N 1
ATOM 736 C CA . SER A 1 96 ? -22.980 3.778 15.796 1.00 98.12 96 SER A CA 1
ATOM 737 C C . SER A 1 96 ? -22.310 3.035 14.639 1.00 98.12 96 SER A C 1
ATOM 739 O O . SER A 1 96 ? -22.886 2.932 13.554 1.00 98.12 96 SER A O 1
ATOM 741 N N . SER A 1 97 ? -21.126 2.463 14.892 1.00 97.56 97 SER A N 1
ATOM 742 C CA . SER A 1 97 ? -20.451 1.550 13.959 1.00 97.56 97 SER A CA 1
ATOM 743 C C . SER A 1 97 ? -21.140 0.186 13.833 1.00 97.56 97 SER A C 1
ATOM 745 O O . SER A 1 97 ? -20.802 -0.576 12.931 1.00 97.56 97 SER A O 1
ATOM 747 N N . ASN A 1 98 ? -22.115 -0.122 14.700 1.00 97.88 98 ASN A N 1
ATOM 748 C CA . ASN A 1 98 ? -22.803 -1.412 14.793 1.00 97.88 98 ASN A CA 1
ATOM 749 C C . ASN A 1 98 ? -21.843 -2.591 15.040 1.00 97.88 98 ASN A C 1
ATOM 751 O O . ASN A 1 98 ? -22.047 -3.687 14.525 1.00 97.88 98 ASN A O 1
ATOM 755 N N . THR A 1 99 ? -20.798 -2.366 15.842 1.00 96.50 99 THR A N 1
ATOM 756 C CA . THR A 1 99 ? -19.760 -3.367 16.164 1.00 96.50 99 THR A CA 1
ATOM 757 C C . THR A 1 99 ? -19.824 -3.884 17.604 1.00 96.50 99 THR A C 1
ATOM 759 O O . THR A 1 99 ? -18.860 -4.473 18.092 1.00 96.50 99 THR A O 1
ATOM 762 N N . TYR A 1 100 ? -20.949 -3.681 18.295 1.00 96.00 100 TYR A N 1
ATOM 763 C CA . TYR A 1 100 ? -21.161 -4.171 19.661 1.00 96.00 100 TYR A CA 1
ATOM 764 C C . TYR A 1 100 ? -21.003 -5.700 19.767 1.00 96.00 100 TYR A C 1
ATOM 766 O O . TYR A 1 100 ? -21.172 -6.433 18.792 1.00 96.00 100 TYR A O 1
ATOM 774 N N . GLY A 1 101 ? -20.675 -6.187 20.967 1.00 93.56 101 GLY A N 1
ATOM 775 C CA . GLY A 1 101 ? -20.412 -7.608 21.231 1.00 93.56 101 GLY A CA 1
ATOM 776 C C . GLY A 1 101 ? -18.979 -8.054 20.921 1.00 93.56 101 GLY A C 1
ATOM 777 O O . GLY A 1 101 ? -18.689 -9.247 20.962 1.00 93.56 101 GLY A O 1
ATOM 778 N N . ASN A 1 102 ? -18.077 -7.109 20.645 1.00 88.69 102 ASN A N 1
ATOM 779 C CA . ASN A 1 102 ? -16.665 -7.347 20.357 1.00 88.69 102 ASN A CA 1
ATOM 780 C C . ASN A 1 102 ? -15.790 -6.645 21.413 1.00 88.69 102 ASN A C 1
ATOM 782 O O . ASN A 1 102 ? -15.173 -5.618 21.122 1.00 88.69 102 ASN A O 1
ATOM 786 N N . PRO A 1 103 ? -15.740 -7.153 22.658 1.00 84.94 103 PRO A N 1
ATOM 787 C CA . PRO A 1 103 ? -14.996 -6.499 23.726 1.00 84.94 103 PRO A CA 1
ATOM 788 C C . PRO A 1 103 ? -13.517 -6.345 23.366 1.00 84.94 103 PRO A C 1
ATOM 790 O O . PRO A 1 103 ? -12.942 -7.168 22.652 1.00 84.94 103 PRO A O 1
ATOM 793 N N . ASN A 1 104 ? -12.894 -5.291 23.889 1.00 79.25 104 ASN A N 1
ATOM 794 C CA . ASN A 1 104 ? -11.511 -4.905 23.589 1.00 79.25 104 ASN A CA 1
ATOM 795 C C . ASN A 1 104 ? -11.252 -4.469 22.139 1.00 79.25 104 ASN A C 1
ATOM 797 O O . ASN A 1 104 ? -10.090 -4.313 21.757 1.00 79.25 104 ASN A O 1
ATOM 801 N N . ALA A 1 105 ? -12.296 -4.251 21.331 1.00 82.25 105 ALA A N 1
ATOM 802 C CA . ALA A 1 105 ? -12.084 -3.710 20.001 1.00 82.25 105 ALA A CA 1
ATOM 803 C C . ALA A 1 105 ? -11.504 -2.289 20.061 1.00 82.25 105 ALA A C 1
ATOM 805 O O . ALA A 1 105 ? -11.801 -1.508 20.969 1.00 82.25 105 ALA A O 1
ATOM 806 N N . MET A 1 106 ? -10.682 -1.956 19.072 1.00 81.12 106 MET A N 1
ATOM 807 C CA . MET A 1 106 ? -10.034 -0.652 18.958 1.00 81.12 106 MET A CA 1
ATOM 808 C C . MET A 1 106 ? -10.224 -0.068 17.570 1.00 81.12 106 MET A C 1
ATOM 810 O O . MET A 1 106 ? -10.208 -0.795 16.578 1.00 81.12 106 MET A O 1
ATOM 814 N N . LEU A 1 107 ? -10.368 1.249 17.510 1.00 95.75 107 LEU A N 1
ATOM 815 C CA . LEU A 1 107 ? -10.351 2.000 16.264 1.00 95.75 107 LEU A CA 1
ATOM 816 C C . LEU A 1 107 ? -8.917 2.413 15.941 1.00 95.75 107 LEU A C 1
ATOM 818 O O . LEU A 1 107 ? -8.203 2.868 16.831 1.00 95.75 107 LEU A O 1
ATOM 822 N N . VAL A 1 108 ? -8.512 2.295 14.679 1.00 85.00 108 VAL A N 1
ATOM 823 C CA . VAL A 1 108 ? -7.177 2.662 14.190 1.00 85.00 108 VAL A CA 1
ATOM 824 C C . VAL A 1 108 ? -7.309 3.498 12.919 1.00 85.00 108 VAL A C 1
ATOM 826 O O . VAL A 1 108 ? -8.043 3.118 12.005 1.00 85.00 108 VAL A O 1
ATOM 829 N N . VAL A 1 109 ? -6.587 4.618 12.855 1.00 91.81 109 VAL A N 1
ATOM 830 C CA . VAL A 1 109 ? -6.394 5.415 11.635 1.00 91.81 109 VAL A CA 1
ATOM 831 C C . VAL A 1 109 ? -5.122 4.927 10.948 1.00 91.81 109 VAL A C 1
ATOM 833 O O . VAL A 1 109 ? -4.042 4.959 11.536 1.00 91.81 109 VAL A O 1
ATOM 836 N N . GLN A 1 110 ? -5.250 4.436 9.721 1.00 83.81 110 GLN A N 1
ATOM 837 C CA . GLN A 1 110 ? -4.187 3.725 9.017 1.00 83.81 110 GLN A CA 1
ATOM 838 C C . GLN A 1 110 ? -3.465 4.612 7.999 1.00 83.81 110 GLN A C 1
ATOM 840 O O . GLN A 1 110 ? -3.970 5.642 7.551 1.00 83.81 110 GLN A O 1
ATOM 845 N N . ASP A 1 111 ? -2.261 4.189 7.620 1.00 79.69 111 ASP A N 1
ATOM 846 C CA . ASP A 1 111 ? -1.396 4.898 6.670 1.00 79.69 111 ASP A CA 1
ATOM 847 C C . ASP A 1 111 ? -1.884 4.861 5.222 1.00 79.69 111 ASP A C 1
ATOM 849 O O . ASP A 1 111 ? -1.388 5.627 4.397 1.00 79.69 111 ASP A O 1
ATOM 853 N N . ASP A 1 112 ? -2.840 3.992 4.913 1.00 72.12 112 ASP A N 1
ATOM 854 C CA . ASP A 1 112 ? -3.516 3.915 3.621 1.00 72.12 112 ASP A CA 1
ATOM 855 C C . ASP A 1 112 ? -4.740 4.843 3.543 1.00 72.12 112 ASP A C 1
ATOM 857 O O . ASP A 1 112 ? -5.387 4.915 2.507 1.00 72.12 112 ASP A O 1
ATOM 861 N N . GLY A 1 113 ? -5.078 5.564 4.615 1.00 84.56 113 GLY A N 1
ATOM 862 C CA . GLY A 1 113 ? -6.254 6.430 4.658 1.00 84.56 113 GLY A CA 1
ATOM 863 C C . GLY A 1 113 ? -7.552 5.720 5.007 1.00 84.56 113 GLY A C 1
ATOM 864 O O . GLY A 1 113 ? -8.620 6.333 4.937 1.00 84.56 113 GLY A O 1
ATOM 865 N N . ASN A 1 114 ? -7.491 4.457 5.428 1.00 89.12 114 ASN A N 1
ATOM 866 C CA . ASN A 1 114 ? -8.619 3.773 6.035 1.00 89.12 114 ASN A CA 1
ATOM 867 C C . ASN A 1 114 ? -8.718 4.080 7.535 1.00 89.12 114 ASN A C 1
ATOM 869 O O . ASN A 1 114 ? -7.725 4.331 8.223 1.00 89.12 114 ASN A O 1
ATOM 873 N N . MET A 1 115 ? -9.933 4.006 8.066 1.00 95.12 115 MET A N 1
ATOM 874 C CA . MET A 1 115 ? -10.177 3.957 9.503 1.00 95.12 115 MET A CA 1
ATOM 875 C C . MET A 1 115 ? -10.932 2.674 9.818 1.00 95.12 115 MET A C 1
ATOM 877 O O . MET A 1 115 ? -12.014 2.438 9.280 1.00 95.12 115 MET A O 1
ATOM 881 N N . VAL A 1 116 ? -10.352 1.841 10.680 1.00 89.31 116 VAL A N 1
ATOM 882 C CA . VAL A 1 116 ? -10.793 0.456 10.885 1.00 89.31 116 VAL A CA 1
ATOM 883 C C . VAL A 1 116 ? -11.007 0.180 12.364 1.00 89.31 116 VAL A C 1
ATOM 885 O O . VAL A 1 116 ? -10.206 0.595 13.198 1.00 89.31 116 VAL A O 1
ATOM 888 N N . ILE A 1 117 ? -12.074 -0.552 12.688 1.00 91.31 117 ILE A N 1
ATOM 889 C CA . ILE A 1 117 ? -12.281 -1.127 14.017 1.00 91.31 117 ILE A CA 1
ATOM 890 C C . ILE A 1 117 ? -11.856 -2.594 13.982 1.00 91.31 117 ILE A C 1
ATOM 892 O O . ILE A 1 117 ? -12.358 -3.380 13.172 1.00 91.31 117 ILE A O 1
ATOM 896 N N . TYR A 1 118 ? -10.948 -2.957 14.882 1.00 70.31 118 TYR A N 1
ATOM 897 C CA . TYR A 1 118 ? -10.404 -4.302 15.022 1.00 70.31 118 TYR A CA 1
ATOM 898 C C . TYR A 1 118 ? -10.862 -4.968 16.311 1.00 70.31 118 TYR A C 1
ATOM 900 O O . TYR A 1 118 ? -10.705 -4.386 17.378 1.00 70.31 118 TYR A O 1
ATOM 908 N N . ALA A 1 119 ? -11.324 -6.216 16.219 1.00 78.75 119 ALA A N 1
ATOM 909 C CA . ALA A 1 119 ? -11.418 -7.139 17.348 1.00 78.75 119 ALA A CA 1
ATOM 910 C C . ALA A 1 119 ? -10.227 -8.108 17.289 1.00 78.75 119 ALA A C 1
ATOM 912 O O . ALA A 1 119 ? -10.213 -9.050 16.492 1.00 78.75 119 ALA A O 1
ATOM 913 N N . GLY A 1 120 ? -9.184 -7.837 18.078 1.00 78.31 120 GLY A N 1
ATOM 914 C CA . GLY A 1 120 ? -7.892 -8.510 17.913 1.00 78.31 120 GLY A CA 1
ATOM 915 C C . GLY A 1 120 ? -7.276 -8.172 16.551 1.00 78.31 120 GLY A C 1
ATOM 916 O O . GLY A 1 120 ? -6.997 -7.012 16.274 1.00 78.31 120 GLY A O 1
ATOM 917 N N . THR A 1 121 ? -7.087 -9.170 15.685 1.00 67.50 121 THR A N 1
ATOM 918 C CA . THR A 1 121 ? -6.586 -8.982 14.306 1.00 67.50 121 THR A CA 1
ATOM 919 C C . THR A 1 121 ? -7.688 -8.876 13.254 1.00 67.50 121 THR A C 1
ATOM 921 O O . THR A 1 121 ? -7.409 -8.571 12.095 1.00 67.50 121 THR A O 1
ATOM 924 N N . LYS A 1 122 ? -8.949 -9.133 13.623 1.00 70.88 122 LYS A N 1
ATOM 925 C CA . LYS A 1 122 ? -10.070 -9.143 12.682 1.00 70.88 122 LYS A CA 1
ATOM 926 C C . LYS A 1 122 ? -10.617 -7.732 12.500 1.00 70.88 122 LYS A C 1
ATOM 928 O O . LYS A 1 122 ? -11.132 -7.150 13.453 1.00 70.88 122 LYS A O 1
ATOM 933 N N . ALA A 1 123 ? -10.564 -7.214 11.276 1.00 77.56 123 ALA A N 1
ATOM 934 C CA . ALA A 1 123 ? -11.311 -6.015 10.907 1.00 77.56 123 ALA A CA 1
ATOM 935 C C . ALA A 1 123 ? -12.814 -6.338 10.931 1.00 77.56 123 ALA A C 1
ATOM 937 O O . ALA A 1 123 ? -13.264 -7.251 10.236 1.00 77.56 123 ALA A O 1
ATOM 938 N N . ILE A 1 124 ? -13.578 -5.623 11.754 1.00 81.62 124 ILE A N 1
ATOM 939 C CA . ILE A 1 124 ? -15.031 -5.825 11.907 1.00 81.62 124 ILE A CA 1
ATOM 940 C C . ILE A 1 124 ? -15.853 -4.665 11.344 1.00 81.62 124 ILE A C 1
ATOM 942 O O . ILE A 1 124 ? -17.049 -4.816 11.117 1.00 81.62 124 ILE A O 1
ATOM 946 N N . TRP A 1 125 ? -15.211 -3.526 11.085 1.00 95.69 125 TRP A N 1
ATOM 947 C CA . TRP A 1 125 ? -15.794 -2.374 10.407 1.00 95.69 125 TRP A CA 1
ATOM 948 C C . TRP A 1 125 ? -14.683 -1.511 9.810 1.00 95.69 125 TRP A C 1
ATOM 950 O O . TRP A 1 125 ? -13.602 -1.423 10.391 1.00 95.69 125 TRP A O 1
ATOM 960 N N . ALA A 1 126 ? -14.949 -0.857 8.680 1.00 88.12 126 ALA A N 1
ATOM 961 C CA . ALA A 1 126 ? -14.032 0.090 8.058 1.00 88.12 126 ALA A CA 1
ATOM 962 C C . ALA A 1 126 ? -14.797 1.212 7.344 1.00 88.12 126 ALA A C 1
ATOM 964 O O . ALA A 1 126 ? -15.911 0.997 6.860 1.00 88.12 126 ALA A O 1
ATOM 965 N N . THR A 1 127 ? -14.169 2.382 7.211 1.00 91.94 127 THR A N 1
ATOM 966 C CA . THR A 1 127 ? -14.680 3.478 6.369 1.00 91.94 127 THR A CA 1
ATOM 967 C C . THR A 1 127 ? -14.622 3.156 4.878 1.00 91.94 127 THR A C 1
ATOM 969 O O . THR A 1 127 ? -15.328 3.795 4.102 1.00 91.94 127 THR A O 1
ATOM 972 N N . ASN A 1 128 ? -13.811 2.166 4.480 1.00 84.19 128 ASN A N 1
ATOM 973 C CA . ASN A 1 128 ? -13.530 1.800 3.086 1.00 84.19 128 ASN A CA 1
ATOM 974 C C . ASN A 1 128 ? -12.969 2.976 2.273 1.00 84.19 128 ASN A C 1
ATOM 976 O O . ASN A 1 128 ? -13.256 3.129 1.089 1.00 84.19 128 ASN A O 1
ATOM 980 N N . THR A 1 129 ? -12.166 3.808 2.933 1.00 86.31 129 THR A N 1
ATOM 981 C CA . THR A 1 129 ? -11.503 4.978 2.339 1.00 86.31 129 THR A CA 1
ATOM 982 C C . THR A 1 129 ? -10.038 4.732 2.015 1.00 86.31 129 THR A C 1
ATOM 984 O O . THR A 1 129 ? -9.358 5.674 1.620 1.00 86.31 129 THR A O 1
ATOM 987 N N . ALA A 1 130 ? -9.561 3.493 2.195 1.00 78.06 130 ALA A N 1
ATOM 988 C CA . ALA A 1 130 ? -8.207 3.095 1.843 1.00 78.06 130 ALA A CA 1
ATOM 989 C C . ALA A 1 130 ? -7.894 3.548 0.411 1.00 78.06 130 ALA A C 1
ATOM 991 O O . ALA A 1 130 ? -8.541 3.120 -0.550 1.00 78.06 130 ALA A O 1
ATOM 992 N N . GLU A 1 131 ? -6.909 4.423 0.269 1.00 70.62 131 GLU A N 1
ATOM 993 C CA . GLU A 1 131 ? -6.320 4.718 -1.019 1.00 70.62 131 GLU A CA 1
ATOM 994 C C . GLU A 1 131 ? -5.602 3.455 -1.496 1.00 70.62 131 GLU A C 1
ATOM 996 O O . GLU A 1 131 ? -4.947 2.756 -0.716 1.00 70.62 131 GLU A O 1
ATOM 1001 N N . ALA A 1 132 ? -5.730 3.142 -2.788 1.00 55.12 132 ALA A N 1
ATOM 1002 C CA . ALA A 1 132 ? -4.879 2.121 -3.377 1.00 55.12 132 ALA A CA 1
ATOM 1003 C C . ALA A 1 132 ? -3.420 2.490 -3.044 1.00 55.12 132 ALA A C 1
ATOM 1005 O O . ALA A 1 132 ? -3.058 3.665 -3.181 1.00 55.12 132 ALA A O 1
ATOM 1006 N N . PRO A 1 133 ? -2.595 1.540 -2.567 1.00 54.72 133 PRO A N 1
ATOM 1007 C CA . PRO A 1 133 ? -1.202 1.825 -2.265 1.00 54.72 133 PRO A CA 1
ATOM 1008 C C . PRO A 1 133 ? -0.560 2.555 -3.451 1.00 54.72 133 PRO A C 1
ATOM 1010 O O . PRO A 1 133 ? -0.770 2.169 -4.599 1.00 54.72 133 PRO A O 1
ATOM 1013 N N . ALA A 1 134 ? 0.190 3.629 -3.192 1.00 60.75 134 ALA A N 1
ATOM 1014 C CA . ALA A 1 134 ? 0.698 4.537 -4.233 1.00 60.75 134 ALA A CA 1
ATOM 1015 C C . ALA A 1 134 ? 1.634 3.874 -5.275 1.00 60.75 134 ALA A C 1
ATOM 1017 O O . ALA A 1 134 ? 2.062 4.535 -6.224 1.00 60.75 134 ALA A O 1
ATOM 1018 N N . ASP A 1 135 ? 1.950 2.590 -5.081 1.00 67.50 135 ASP A N 1
ATOM 1019 C CA . ASP A 1 135 ? 2.754 1.732 -5.945 1.00 67.50 135 ASP A CA 1
ATOM 1020 C C . ASP A 1 135 ? 1.946 0.816 -6.869 1.00 67.50 135 ASP A C 1
ATOM 1022 O O . ASP A 1 135 ? 2.557 0.100 -7.666 1.00 67.50 135 ASP A O 1
ATOM 1026 N N . ARG A 1 136 ? 0.606 0.809 -6.794 1.00 81.75 136 ARG A N 1
ATOM 1027 C CA . ARG A 1 136 ? -0.220 -0.123 -7.569 1.00 81.75 136 ARG A CA 1
ATOM 1028 C C . ARG A 1 136 ? -1.480 0.442 -8.224 1.00 81.75 136 ARG A C 1
ATOM 1030 O O . ARG A 1 136 ? -2.083 1.392 -7.741 1.00 81.75 136 ARG A O 1
ATOM 1037 N N . ILE A 1 137 ? -1.899 -0.214 -9.307 1.00 82.38 137 ILE A N 1
ATOM 1038 C CA . ILE A 1 137 ? -3.183 -0.010 -9.994 1.00 82.38 137 ILE A CA 1
ATOM 1039 C C . ILE A 1 137 ? -3.986 -1.308 -9.874 1.00 82.38 137 ILE A C 1
ATOM 1041 O O . ILE A 1 137 ? -3.561 -2.364 -10.349 1.00 82.38 137 ILE A O 1
ATOM 1045 N N . CYS A 1 138 ? -5.145 -1.237 -9.228 1.00 77.12 138 CYS A N 1
ATOM 1046 C CA . CYS A 1 138 ? -6.044 -2.370 -9.034 1.00 77.12 138 CYS A CA 1
ATOM 1047 C C . CYS A 1 138 ? -6.896 -2.642 -10.283 1.00 77.12 138 CYS A C 1
ATOM 1049 O O . CYS A 1 138 ? -7.160 -1.745 -11.085 1.00 77.12 138 CYS A O 1
ATOM 1051 N N . CYS A 1 139 ? -7.384 -3.874 -10.428 1.00 71.38 139 CYS A N 1
ATOM 1052 C CA . CYS A 1 139 ? -8.349 -4.214 -11.470 1.00 71.38 139 CYS A CA 1
ATOM 1053 C C . CYS A 1 139 ? -9.584 -3.293 -11.435 1.00 71.38 139 CYS A C 1
ATOM 1055 O O . CYS A 1 139 ? -10.093 -2.931 -10.374 1.00 71.38 139 CYS A O 1
ATOM 1057 N N . GLY A 1 140 ? -10.081 -2.935 -12.613 1.00 66.44 140 GLY A N 1
ATOM 1058 C CA . GLY A 1 140 ? -11.170 -1.982 -12.811 1.00 66.44 140 GLY A CA 1
ATOM 1059 C C . GLY A 1 140 ? -10.747 -0.509 -12.796 1.00 66.44 140 GLY A C 1
ATOM 1060 O O . GLY A 1 140 ? -11.585 0.341 -13.092 1.00 66.44 140 GLY A O 1
ATOM 1061 N N . GLN A 1 141 ? -9.488 -0.181 -12.485 1.00 74.75 141 GLN A N 1
ATOM 1062 C CA . GLN A 1 141 ? -9.030 1.207 -12.422 1.00 74.75 141 GLN A CA 1
ATOM 1063 C C . GLN A 1 141 ? -8.477 1.701 -13.761 1.00 74.75 141 GLN A C 1
ATOM 1065 O O . GLN A 1 141 ? -7.657 1.052 -14.414 1.00 74.75 141 GLN A O 1
ATOM 1070 N N . GLU A 1 142 ? -8.906 2.900 -14.145 1.00 80.94 142 GLU A N 1
ATOM 1071 C CA . GLU A 1 142 ? -8.251 3.684 -15.188 1.00 80.94 142 GLU A CA 1
ATOM 1072 C C . GLU A 1 142 ? -6.988 4.339 -14.613 1.00 80.94 142 GLU A C 1
ATOM 1074 O O . GLU A 1 142 ? -6.977 4.753 -13.454 1.00 80.94 142 GLU A O 1
ATOM 1079 N N . PHE A 1 143 ? -5.935 4.434 -15.423 1.00 86.69 143 PHE A N 1
ATOM 1080 C CA . PHE A 1 143 ? -4.726 5.190 -15.118 1.00 86.69 143 PHE A CA 1
ATOM 1081 C C . PHE A 1 143 ? -4.689 6.425 -16.028 1.00 86.69 143 PHE A C 1
ATOM 1083 O O . PHE A 1 143 ? -4.297 6.310 -17.195 1.00 86.69 143 PHE A O 1
ATOM 1090 N N . PRO A 1 144 ? -5.173 7.586 -15.547 1.00 83.62 144 PRO A N 1
ATOM 1091 C CA . PRO A 1 144 ? -5.352 8.762 -16.389 1.00 83.62 144 PRO A CA 1
ATOM 1092 C C . PRO A 1 144 ? -4.031 9.297 -16.941 1.00 83.62 144 PRO A C 1
ATOM 1094 O O . PRO A 1 144 ? -2.988 9.202 -16.293 1.00 83.62 144 PRO A O 1
ATOM 1097 N N . MET A 1 145 ? -4.092 9.927 -18.112 1.00 85.00 145 MET A N 1
ATOM 1098 C CA . MET A 1 145 ? -2.956 10.646 -18.698 1.00 85.00 145 MET A CA 1
ATOM 1099 C C . MET A 1 145 ? -2.402 11.690 -17.714 1.00 85.00 145 MET A C 1
ATOM 1101 O O . MET A 1 145 ? -3.162 12.321 -16.980 1.00 85.00 145 MET A O 1
ATOM 1105 N N . GLY A 1 146 ? -1.079 11.815 -17.654 1.00 75.50 146 GLY A N 1
ATOM 1106 C CA . GLY A 1 146 ? -0.343 12.639 -16.695 1.00 75.50 146 GLY A CA 1
ATOM 1107 C C . GLY A 1 146 ? -0.184 12.018 -15.302 1.00 75.50 146 GLY A C 1
ATOM 1108 O O . GLY A 1 146 ? 0.600 12.523 -14.499 1.00 75.50 146 GLY A O 1
ATOM 1109 N N . SER A 1 147 ? -0.878 10.915 -14.995 1.00 79.81 147 SER A N 1
ATOM 1110 C CA . SER A 1 147 ? -0.757 10.259 -13.688 1.00 79.81 147 SER A CA 1
ATOM 1111 C C . SER A 1 147 ? 0.593 9.570 -13.537 1.00 79.81 147 SER A C 1
ATOM 1113 O O . SER A 1 147 ? 1.128 8.993 -14.486 1.00 79.81 147 SER A O 1
ATOM 1115 N N . VAL A 1 148 ? 1.111 9.592 -12.309 1.00 84.06 148 VAL A N 1
ATOM 1116 C CA . VAL A 1 148 ? 2.377 8.965 -11.927 1.00 84.06 148 VAL A CA 1
ATOM 1117 C C . VAL A 1 148 ? 2.124 7.956 -10.814 1.00 84.06 148 VAL A C 1
ATOM 1119 O O . VAL A 1 148 ? 1.529 8.289 -9.792 1.00 84.06 148 VAL A O 1
ATOM 1122 N N . LEU A 1 149 ? 2.621 6.737 -11.000 1.00 85.31 149 LEU A N 1
ATOM 1123 C CA . LEU A 1 149 ? 2.621 5.671 -10.004 1.00 85.31 149 LEU A CA 1
ATOM 1124 C C . LEU A 1 149 ? 4.058 5.419 -9.553 1.00 85.31 149 LEU A C 1
ATOM 1126 O O . LEU A 1 149 ? 4.919 5.171 -10.392 1.00 85.31 149 LEU A O 1
ATOM 1130 N N . ASN A 1 150 ? 4.339 5.498 -8.254 1.00 82.62 150 ASN A N 1
ATOM 1131 C CA . ASN A 1 150 ? 5.710 5.456 -7.737 1.00 82.62 150 ASN A CA 1
ATOM 1132 C C . ASN A 1 150 ? 6.014 4.117 -7.077 1.00 82.62 150 ASN A C 1
ATOM 1134 O O . ASN A 1 150 ? 5.193 3.620 -6.318 1.00 82.62 150 ASN A O 1
ATOM 1138 N N . SER A 1 151 ? 7.226 3.590 -7.253 1.00 81.31 151 SER A N 1
ATOM 1139 C CA . SER A 1 151 ? 7.707 2.531 -6.364 1.00 81.31 151 SER A CA 1
ATOM 1140 C C . SER A 1 151 ? 7.713 3.017 -4.913 1.00 81.31 151 SER A C 1
ATOM 1142 O O . SER A 1 151 ? 7.912 4.205 -4.638 1.00 81.31 151 SER A O 1
ATOM 1144 N N . ALA A 1 152 ? 7.555 2.097 -3.962 1.00 74.62 152 ALA A N 1
ATOM 1145 C CA . ALA A 1 152 ? 7.541 2.426 -2.537 1.00 74.62 152 ALA A CA 1
ATOM 1146 C C . ALA A 1 152 ? 8.830 3.133 -2.058 1.00 74.62 152 ALA A C 1
ATOM 1148 O O . ALA A 1 152 ? 8.780 3.958 -1.151 1.00 74.62 152 ALA A O 1
ATOM 1149 N N . ASN A 1 153 ? 9.981 2.854 -2.681 1.00 67.25 153 ASN A N 1
ATOM 1150 C CA . ASN A 1 153 ? 11.258 3.525 -2.405 1.00 67.25 153 ASN A CA 1
ATOM 1151 C C . ASN A 1 153 ? 11.455 4.846 -3.172 1.00 67.25 153 ASN A C 1
ATOM 1153 O O . ASN A 1 153 ? 12.512 5.463 -3.055 1.00 67.25 153 ASN A O 1
ATOM 1157 N N . GLY A 1 154 ? 10.495 5.248 -4.008 1.00 77.06 154 GLY A N 1
ATOM 1158 C CA . GLY A 1 154 ? 10.539 6.471 -4.807 1.00 77.06 154 GLY A CA 1
ATOM 1159 C C . GLY A 1 154 ? 11.562 6.484 -5.950 1.00 77.06 154 GLY A C 1
ATOM 1160 O O . GLY A 1 154 ? 11.578 7.446 -6.717 1.00 77.06 154 GLY A O 1
ATOM 1161 N N . LYS A 1 155 ? 12.396 5.447 -6.117 1.00 83.75 155 LYS A N 1
ATOM 1162 C CA . LYS A 1 155 ? 13.442 5.393 -7.156 1.00 83.75 155 LYS A CA 1
ATOM 1163 C C . LYS A 1 155 ? 12.891 5.124 -8.561 1.00 83.75 155 LYS A C 1
ATOM 1165 O O . LYS A 1 155 ? 13.582 5.412 -9.532 1.00 83.75 155 LYS A O 1
ATOM 1170 N N . TYR A 1 156 ? 11.677 4.595 -8.686 1.00 90.62 156 TYR A N 1
ATOM 1171 C CA . TYR A 1 156 ? 11.074 4.231 -9.967 1.00 90.62 156 TYR A CA 1
ATOM 1172 C C . TYR A 1 156 ? 9.657 4.770 -10.066 1.00 90.62 156 TYR A C 1
ATOM 1174 O O . TYR A 1 156 ? 8.983 4.977 -9.053 1.00 90.62 156 TYR A O 1
ATOM 1182 N N . PHE A 1 157 ? 9.197 5.007 -11.288 1.00 92.25 157 PHE A N 1
ATOM 1183 C CA . PHE A 1 157 ? 7.820 5.416 -11.510 1.00 92.25 157 PHE A CA 1
ATOM 1184 C C . PHE A 1 157 ? 7.308 5.045 -12.893 1.00 92.25 157 PHE A C 1
ATOM 1186 O O . PHE A 1 157 ? 8.048 5.065 -13.872 1.00 92.25 157 PHE A O 1
ATOM 1193 N N . LEU A 1 158 ? 6.021 4.735 -12.960 1.00 96.88 158 LEU A N 1
ATOM 1194 C CA . LEU A 1 158 ? 5.263 4.563 -14.189 1.00 96.88 158 LEU A CA 1
ATOM 1195 C C . LEU A 1 158 ? 4.473 5.841 -14.462 1.00 96.88 158 LEU A C 1
ATOM 1197 O O . LEU A 1 158 ? 3.838 6.379 -13.555 1.00 96.88 158 LEU A O 1
ATOM 1201 N N . VAL A 1 159 ? 4.478 6.307 -15.706 1.00 92.12 159 VAL A N 1
ATOM 1202 C CA . VAL A 1 159 ? 3.706 7.476 -16.137 1.00 92.12 159 VAL A CA 1
ATOM 1203 C C . VAL A 1 159 ? 3.027 7.205 -17.474 1.00 92.12 159 VAL A C 1
ATOM 1205 O O . VAL A 1 159 ? 3.641 6.647 -18.386 1.00 92.12 159 VAL A O 1
ATOM 1208 N N . PHE A 1 160 ? 1.754 7.592 -17.592 1.00 94.38 160 PHE A N 1
ATOM 1209 C CA . PHE A 1 160 ? 1.061 7.648 -18.879 1.00 94.38 160 PHE A CA 1
ATOM 1210 C C . PHE A 1 160 ? 1.185 9.067 -19.421 1.00 94.38 160 PHE A C 1
ATOM 1212 O O . PHE A 1 160 ? 0.486 9.971 -18.979 1.00 94.38 160 PHE A O 1
ATOM 1219 N N . GLN A 1 161 ? 2.148 9.273 -20.308 1.00 90.38 161 GLN A N 1
ATOM 1220 C CA . GLN A 1 161 ? 2.623 10.591 -20.712 1.00 90.38 161 GLN A CA 1
ATOM 1221 C C . GLN A 1 161 ? 1.666 11.284 -21.692 1.00 90.38 161 GLN A C 1
ATOM 1223 O O . GLN A 1 161 ? 0.853 10.640 -22.358 1.00 90.38 161 GLN A O 1
ATOM 1228 N N . ASP A 1 162 ? 1.805 12.606 -21.819 1.00 88.62 162 ASP A N 1
ATOM 1229 C CA . ASP A 1 162 ? 1.001 13.436 -22.733 1.00 88.62 162 ASP A CA 1
ATOM 1230 C C . ASP A 1 162 ? 1.226 13.091 -24.213 1.00 88.62 162 ASP A C 1
ATOM 1232 O O . ASP A 1 162 ? 0.344 13.272 -25.056 1.00 88.62 162 ASP A O 1
ATOM 1236 N N . ASP A 1 163 ? 2.389 12.522 -24.536 1.00 89.81 163 ASP A N 1
ATOM 1237 C CA . ASP A 1 163 ? 2.687 11.978 -25.862 1.00 89.81 163 ASP A CA 1
ATOM 1238 C C . ASP A 1 163 ? 1.950 10.655 -26.147 1.00 89.81 163 ASP A C 1
ATOM 1240 O O . ASP A 1 163 ? 2.079 10.093 -27.237 1.00 89.81 163 ASP A O 1
ATOM 1244 N N . ARG A 1 164 ? 1.135 10.192 -25.190 1.00 92.50 164 ARG A N 1
ATOM 1245 C CA . ARG A 1 164 ? 0.331 8.966 -25.207 1.00 92.50 164 ARG A CA 1
ATOM 1246 C C . ARG A 1 164 ? 1.167 7.696 -25.148 1.00 92.50 164 ARG A C 1
ATOM 1248 O O . ARG A 1 164 ? 0.745 6.673 -25.672 1.00 92.50 164 ARG A O 1
ATOM 1255 N N . ASN A 1 165 ? 2.323 7.739 -24.500 1.00 96.19 165 ASN A N 1
ATOM 1256 C CA . ASN A 1 165 ? 3.119 6.560 -24.199 1.00 96.19 165 ASN A CA 1
ATOM 1257 C C . ASN A 1 165 ? 3.040 6.221 -22.704 1.00 96.19 165 ASN A C 1
ATOM 1259 O O . ASN A 1 165 ? 3.156 7.093 -21.845 1.00 96.19 165 ASN A O 1
ATOM 1263 N N . LEU A 1 166 ? 2.846 4.945 -22.372 1.00 97.56 166 LEU A N 1
ATOM 1264 C CA . LEU A 1 166 ? 3.025 4.460 -21.001 1.00 97.56 166 LEU A CA 1
ATOM 1265 C C . LEU A 1 166 ? 4.472 3.998 -20.825 1.00 97.56 166 LEU A C 1
ATOM 1267 O O . LEU A 1 166 ? 4.920 3.110 -21.561 1.00 97.56 166 LEU A O 1
ATOM 1271 N N . VAL A 1 167 ? 5.182 4.606 -19.872 1.00 97.62 167 VAL A N 1
ATOM 1272 C CA . VAL A 1 167 ? 6.630 4.436 -19.698 1.00 97.62 167 VAL A CA 1
ATOM 1273 C C . VAL A 1 167 ? 6.994 4.267 -18.225 1.00 97.62 167 VAL A C 1
ATOM 1275 O O . VAL A 1 167 ? 6.523 5.012 -17.364 1.00 97.62 167 VAL A O 1
ATOM 1278 N N . LEU A 1 168 ? 7.844 3.279 -17.950 1.00 98.06 168 LEU A N 1
ATOM 1279 C CA . LEU A 1 168 ? 8.476 3.038 -16.656 1.00 98.06 168 LEU A CA 1
ATOM 1280 C C . LEU A 1 168 ? 9.866 3.679 -16.649 1.00 98.06 168 LEU A C 1
ATOM 1282 O O . LEU A 1 168 ? 10.682 3.394 -17.526 1.00 98.06 168 LEU A O 1
ATOM 1286 N N . TYR A 1 169 ? 10.151 4.487 -15.635 1.00 93.88 169 TYR A N 1
ATOM 1287 C CA . TYR A 1 169 ? 11.405 5.211 -15.465 1.00 93.88 169 TYR A CA 1
ATOM 1288 C C . TYR A 1 169 ? 12.123 4.851 -14.165 1.00 93.88 169 TYR A C 1
ATOM 1290 O O . TYR A 1 169 ? 11.501 4.504 -13.158 1.00 93.88 169 TYR A O 1
ATOM 1298 N N . LYS A 1 170 ? 13.445 5.028 -14.181 1.00 93.12 170 LYS A N 1
ATOM 1299 C CA . LYS A 1 170 ? 14.318 5.150 -13.012 1.00 93.12 170 LYS A CA 1
ATOM 1300 C C . LYS A 1 170 ? 14.658 6.621 -12.787 1.00 93.12 170 LYS A C 1
ATOM 1302 O O . LYS A 1 170 ? 15.151 7.285 -13.700 1.00 93.12 170 LYS A O 1
ATOM 1307 N N . ARG A 1 171 ? 14.468 7.097 -11.556 1.00 88.62 171 ARG A N 1
ATOM 1308 C CA . ARG A 1 171 ? 14.921 8.419 -11.117 1.00 88.62 171 ARG A CA 1
ATOM 1309 C C . ARG A 1 171 ? 16.419 8.428 -10.886 1.00 88.62 171 ARG A C 1
ATOM 1311 O O . ARG A 1 171 ? 16.953 7.559 -10.196 1.00 88.62 171 ARG A O 1
ATOM 1318 N N . THR A 1 172 ? 17.086 9.435 -11.434 1.00 82.06 172 THR A N 1
ATOM 1319 C CA . THR A 1 172 ? 18.550 9.591 -11.348 1.00 82.06 172 THR A CA 1
ATOM 1320 C C . THR A 1 172 ? 18.979 10.877 -10.640 1.00 82.06 172 THR A C 1
ATOM 1322 O O . THR A 1 172 ? 20.168 11.076 -10.417 1.00 82.06 172 THR A O 1
ATOM 1325 N N . GLY A 1 173 ? 18.034 11.759 -10.286 1.00 71.62 173 GLY A N 1
ATOM 1326 C CA . GLY A 1 173 ? 18.329 13.107 -9.779 1.00 71.62 173 GLY A CA 1
ATOM 1327 C C . GLY A 1 173 ? 18.722 14.111 -10.875 1.00 71.62 173 GLY A C 1
ATOM 1328 O O . GLY A 1 173 ? 18.910 15.287 -10.575 1.00 71.62 173 GLY A O 1
ATOM 1329 N N . GLY A 1 174 ? 18.814 13.657 -12.131 1.00 77.94 174 GLY A N 1
ATOM 1330 C CA . GLY A 1 174 ? 18.969 14.467 -13.338 1.00 77.94 174 GLY A CA 1
ATOM 1331 C C . GLY A 1 174 ? 17.880 14.120 -14.355 1.00 77.94 174 GLY A C 1
ATOM 1332 O O . GLY A 1 174 ? 16.696 14.171 -14.036 1.00 77.94 174 GLY A O 1
ATOM 1333 N N . ALA A 1 175 ? 18.270 13.754 -15.579 1.00 78.19 175 ALA A N 1
ATOM 1334 C CA . ALA A 1 175 ? 17.325 13.211 -16.553 1.00 78.19 175 ALA A CA 1
ATOM 1335 C C . ALA A 1 175 ? 16.946 11.765 -16.187 1.00 78.19 175 ALA A C 1
ATOM 1337 O O . ALA A 1 175 ? 17.819 10.900 -16.054 1.00 78.19 175 ALA A O 1
ATOM 1338 N N . ASP A 1 176 ? 15.649 11.504 -16.031 1.00 88.75 176 ASP A N 1
ATOM 1339 C CA . ASP A 1 176 ? 15.136 10.168 -15.730 1.00 88.75 176 ASP A CA 1
ATOM 1340 C C . ASP A 1 176 ? 15.427 9.183 -16.874 1.00 88.75 176 ASP A C 1
ATOM 1342 O O . ASP A 1 176 ? 15.361 9.523 -18.057 1.00 88.75 176 ASP A O 1
ATOM 1346 N N . VAL A 1 177 ? 15.736 7.933 -16.521 1.00 91.38 177 VAL A N 1
ATOM 1347 C CA . VAL A 1 177 ? 16.106 6.884 -17.484 1.00 91.38 177 VAL A CA 1
ATOM 1348 C C . VAL A 1 177 ? 14.912 5.976 -17.737 1.00 91.38 177 VAL A C 1
ATOM 1350 O O . VAL A 1 177 ? 14.407 5.348 -16.806 1.00 91.38 177 VAL A O 1
ATOM 1353 N N . ALA A 1 178 ? 14.457 5.892 -18.988 1.00 93.62 178 ALA A N 1
ATOM 1354 C CA . ALA A 1 178 ? 13.387 4.975 -19.373 1.00 93.62 178 ALA A CA 1
ATOM 1355 C C . ALA A 1 178 ? 13.887 3.525 -19.302 1.00 93.62 178 ALA A C 1
ATOM 1357 O O . ALA A 1 178 ? 14.876 3.174 -19.941 1.00 93.62 178 ALA A O 1
ATOM 1358 N N . LEU A 1 179 ? 13.194 2.687 -18.534 1.00 93.19 179 LEU A N 1
ATOM 1359 C CA . LEU A 1 179 ? 13.482 1.257 -18.415 1.00 93.19 179 LEU A CA 1
ATOM 1360 C C . LEU A 1 179 ? 12.634 0.426 -19.379 1.00 93.19 179 LEU A C 1
ATOM 1362 O O . LEU A 1 179 ? 13.102 -0.569 -19.925 1.00 93.19 179 LEU A O 1
ATOM 1366 N N . TRP A 1 180 ? 11.377 0.825 -19.579 1.00 98.12 180 TRP A N 1
ATOM 1367 C CA . TRP A 1 180 ? 10.429 0.130 -20.446 1.00 98.12 180 TRP A CA 1
ATOM 1368 C C . TRP A 1 180 ? 9.361 1.087 -20.968 1.00 98.12 180 TRP A C 1
ATOM 1370 O O . TRP A 1 180 ? 8.970 2.015 -20.263 1.00 98.12 180 TRP A O 1
ATOM 1380 N N . ALA A 1 181 ? 8.850 0.838 -22.174 1.00 95.88 181 ALA A N 1
ATOM 1381 C CA . ALA A 1 181 ? 7.763 1.609 -22.764 1.00 95.88 181 ALA A CA 1
ATOM 1382 C C . ALA A 1 181 ? 6.840 0.739 -23.628 1.00 95.88 181 ALA A C 1
ATOM 1384 O O . ALA A 1 181 ? 7.281 -0.220 -24.260 1.00 95.88 181 ALA A O 1
ATOM 1385 N N . THR A 1 182 ? 5.571 1.140 -23.724 1.00 96.25 182 THR A N 1
ATOM 1386 C CA . THR A 1 182 ? 4.592 0.515 -24.640 1.00 96.25 182 THR A CA 1
ATOM 1387 C C . THR A 1 182 ? 4.808 0.861 -26.11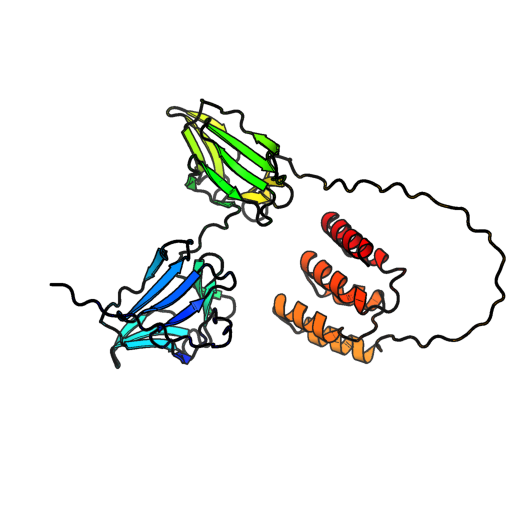9 1.00 96.25 182 THR A C 1
ATOM 1389 O O . THR A 1 182 ? 4.282 0.157 -26.979 1.00 96.25 182 THR A O 1
ATOM 1392 N N . ALA A 1 183 ? 5.541 1.941 -26.424 1.00 95.94 183 ALA A N 1
ATOM 1393 C CA . ALA A 1 183 ? 5.721 2.495 -27.774 1.00 95.94 183 ALA A CA 1
ATOM 1394 C C . ALA A 1 183 ? 4.391 2.867 -28.472 1.00 95.94 183 ALA A C 1
ATOM 1396 O O . ALA A 1 183 ? 4.206 2.690 -29.683 1.00 95.94 183 ALA A O 1
ATOM 1397 N N . THR A 1 184 ? 3.438 3.384 -27.691 1.00 96.88 184 THR A N 1
ATOM 1398 C CA . THR A 1 184 ? 2.085 3.748 -28.150 1.00 96.88 184 THR A CA 1
ATOM 1399 C C . THR A 1 184 ? 1.923 5.236 -28.480 1.00 96.88 184 THR A C 1
ATOM 1401 O O . THR A 1 184 ? 0.797 5.697 -28.677 1.00 96.88 184 THR A O 1
ATOM 1404 N N . ASN A 1 185 ? 3.033 5.972 -28.614 1.00 94.25 185 ASN A N 1
ATOM 1405 C CA . ASN A 1 185 ? 3.062 7.423 -28.817 1.00 94.25 185 ASN A CA 1
ATOM 1406 C C . ASN A 1 185 ? 2.077 7.864 -29.915 1.00 94.25 185 ASN A C 1
ATOM 1408 O O . ASN A 1 185 ? 2.076 7.325 -31.025 1.00 94.25 185 ASN A O 1
ATOM 1412 N N . GLY A 1 186 ? 1.209 8.824 -29.598 1.00 93.06 186 GLY A N 1
ATOM 1413 C CA . GLY A 1 186 ? 0.177 9.356 -30.492 1.00 93.06 186 GLY A CA 1
ATOM 1414 C C . GLY A 1 186 ? -1.014 8.429 -30.779 1.00 93.06 186 GLY A C 1
ATOM 1415 O O . GLY A 1 186 ? -2.004 8.884 -31.348 1.00 93.06 186 GLY A O 1
ATOM 1416 N N . LYS A 1 187 ? -0.963 7.146 -30.399 1.00 95.62 187 LYS A N 1
ATOM 1417 C CA . LYS A 1 187 ? -1.919 6.126 -30.868 1.00 95.62 187 LYS A CA 1
ATOM 1418 C C . LYS A 1 187 ? -3.049 5.835 -29.897 1.00 95.62 187 LYS A C 1
ATOM 1420 O O . LYS A 1 187 ? -4.068 5.325 -30.340 1.00 95.62 187 LYS A O 1
ATOM 1425 N N . VAL A 1 188 ? -2.887 6.125 -28.609 1.00 96.69 188 VAL A N 1
ATOM 1426 C CA . VAL A 1 188 ? -3.844 5.760 -27.546 1.00 96.69 188 VAL A CA 1
ATOM 1427 C C . VAL A 1 188 ? -4.364 6.994 -26.810 1.00 96.69 188 VAL A C 1
ATOM 1429 O O . VAL A 1 188 ? -3.837 8.092 -26.969 1.00 96.69 188 VAL A O 1
ATOM 1432 N N . ASN A 1 189 ? -5.450 6.855 -26.057 1.00 93.62 189 ASN A N 1
ATOM 1433 C CA . ASN A 1 189 ? -6.022 7.915 -25.218 1.00 93.62 189 ASN A CA 1
ATOM 1434 C C . ASN A 1 189 ? -6.527 7.413 -23.858 1.00 93.62 189 ASN A C 1
ATOM 1436 O O . ASN A 1 189 ? -6.955 8.224 -23.043 1.00 93.62 189 ASN A O 1
ATOM 1440 N N . LYS A 1 190 ? -6.452 6.105 -23.599 1.00 93.81 190 LYS A N 1
ATOM 1441 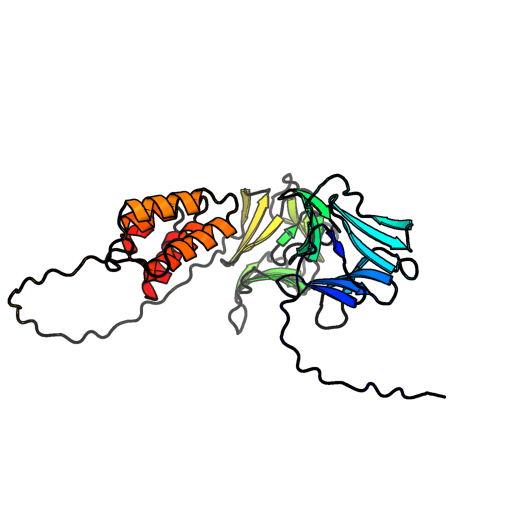C CA . LYS A 1 190 ? -6.917 5.493 -22.358 1.00 93.81 190 LYS A CA 1
ATOM 1442 C C . LYS A 1 190 ? -6.003 4.344 -21.956 1.00 93.81 190 LYS A C 1
ATOM 1444 O O . LYS A 1 190 ? -5.687 3.502 -22.792 1.00 93.81 190 LYS A O 1
ATOM 1449 N N . CYS A 1 191 ? -5.628 4.294 -20.682 1.00 96.69 191 CYS A N 1
ATOM 1450 C CA . CYS A 1 191 ? -4.902 3.191 -20.060 1.00 96.69 191 CYS A CA 1
ATOM 1451 C C . CYS A 1 191 ? -5.749 2.654 -18.906 1.00 96.69 191 CYS A C 1
ATOM 1453 O O . CYS A 1 191 ? -6.191 3.427 -18.060 1.00 96.69 191 CYS A O 1
ATOM 1455 N N . VAL A 1 192 ? -6.022 1.353 -18.873 1.00 90.25 192 VAL A N 1
ATOM 1456 C CA . VAL A 1 192 ? -6.884 0.751 -17.850 1.00 90.25 192 VAL A CA 1
ATOM 1457 C C . VAL A 1 192 ? -6.347 -0.611 -17.437 1.00 90.25 192 VAL A C 1
ATOM 1459 O O . VAL A 1 192 ? -6.032 -1.443 -18.287 1.00 90.25 192 VAL A O 1
ATOM 1462 N N . MET A 1 193 ? -6.270 -0.845 -16.128 1.00 91.06 193 MET A N 1
ATOM 1463 C CA . MET A 1 193 ? -6.146 -2.187 -15.576 1.00 91.06 193 MET A CA 1
ATOM 1464 C C . MET A 1 193 ? -7.559 -2.745 -15.460 1.00 91.06 193 MET A C 1
ATOM 1466 O O . MET A 1 193 ? -8.314 -2.372 -14.570 1.00 91.06 193 MET A O 1
ATOM 1470 N N . GLN A 1 194 ? -7.973 -3.567 -16.412 1.00 86.88 194 GLN A N 1
ATOM 1471 C CA . GLN A 1 194 ? -9.353 -4.023 -16.537 1.00 86.88 194 GLN A CA 1
ATOM 1472 C C . GLN A 1 194 ? -9.755 -4.973 -15.401 1.00 86.88 194 GLN A C 1
ATOM 1474 O O . GLN A 1 194 ? -8.916 -5.561 -14.717 1.00 86.88 194 GLN A O 1
ATOM 1479 N N . ALA A 1 195 ? -11.065 -5.117 -15.181 1.00 70.50 195 ALA A N 1
ATOM 1480 C CA . ALA A 1 195 ? -11.615 -5.992 -14.139 1.00 70.50 195 ALA A CA 1
ATOM 1481 C C . ALA A 1 195 ? -11.281 -7.481 -14.364 1.00 70.50 195 ALA A C 1
ATOM 1483 O O . ALA A 1 195 ? -11.212 -8.253 -13.412 1.00 70.50 195 ALA A O 1
ATOM 1484 N N . ASP A 1 196 ? -11.039 -7.873 -15.616 1.00 71.44 196 ASP A N 1
ATOM 1485 C CA . ASP A 1 196 ? -10.620 -9.220 -16.016 1.00 71.44 196 ASP A CA 1
ATOM 1486 C C . ASP A 1 196 ? -9.114 -9.479 -15.819 1.00 71.44 196 ASP A C 1
ATOM 1488 O O . ASP A 1 196 ? -8.633 -10.563 -16.149 1.00 71.44 196 ASP A O 1
ATOM 1492 N N . GLY A 1 197 ? -8.378 -8.496 -15.297 1.00 76.56 197 GLY A N 1
ATOM 1493 C CA . GLY A 1 197 ? -6.955 -8.586 -15.003 1.00 76.56 197 GLY A CA 1
ATOM 1494 C C . GLY A 1 197 ? -6.015 -8.215 -16.142 1.00 76.56 197 GLY A C 1
ATOM 1495 O O . GLY A 1 197 ? -4.812 -8.462 -16.037 1.00 76.56 197 GLY A O 1
ATOM 1496 N N . ASN A 1 198 ? -6.525 -7.628 -17.223 1.00 93.88 198 ASN A N 1
ATOM 1497 C CA . ASN A 1 198 ? -5.712 -7.201 -18.353 1.00 93.88 198 ASN A CA 1
ATOM 1498 C C . ASN A 1 198 ? -5.330 -5.714 -18.262 1.00 93.88 198 ASN A C 1
ATOM 1500 O O . ASN A 1 198 ? -6.208 -4.862 -18.148 1.00 93.88 198 ASN A O 1
ATOM 1504 N N . LEU A 1 199 ? -4.041 -5.370 -18.363 1.00 97.19 199 LEU A N 1
ATOM 1505 C CA . LEU A 1 199 ? -3.641 -3.979 -18.594 1.00 97.19 199 LEU A CA 1
ATOM 1506 C C . LEU A 1 199 ? -3.762 -3.696 -20.088 1.00 97.19 199 LEU A C 1
ATOM 1508 O O . LEU A 1 199 ? -3.113 -4.362 -20.899 1.00 97.19 199 LEU A O 1
ATOM 1512 N N . VAL A 1 200 ? -4.575 -2.711 -20.462 1.00 98.12 200 VAL A N 1
ATOM 1513 C CA . VAL A 1 200 ? -4.851 -2.411 -21.870 1.00 98.12 200 VAL A CA 1
ATOM 1514 C C . VAL A 1 200 ? -4.793 -0.914 -22.135 1.00 98.12 200 VAL A C 1
ATOM 1516 O O . VAL A 1 200 ? -5.347 -0.107 -21.384 1.00 98.12 200 VAL A O 1
ATOM 1519 N N . LEU A 1 201 ? -4.137 -0.554 -23.240 1.00 98.38 201 LEU A N 1
ATOM 1520 C CA . LEU A 1 201 ? -4.137 0.799 -23.774 1.00 98.38 201 LEU A CA 1
ATOM 1521 C C . LEU A 1 201 ? -5.003 0.840 -25.030 1.00 98.38 201 LEU A C 1
ATOM 1523 O O . LEU A 1 201 ? -4.796 0.082 -25.981 1.00 98.38 201 LEU A O 1
ATOM 1527 N N . TYR A 1 202 ? -5.967 1.749 -25.023 1.00 97.12 202 TYR A N 1
ATOM 1528 C CA . TYR A 1 202 ? -6.984 1.894 -26.053 1.00 97.12 202 TYR A CA 1
ATOM 1529 C C . TYR A 1 202 ? -6.809 3.187 -26.833 1.00 97.12 202 TYR A C 1
ATOM 1531 O O . TYR A 1 202 ? -6.407 4.218 -26.290 1.00 97.12 202 TYR A O 1
ATOM 1539 N N . ASN A 1 203 ? -7.185 3.134 -28.104 1.00 94.50 203 ASN A N 1
ATOM 1540 C CA . ASN A 1 203 ? -7.682 4.299 -28.822 1.00 94.50 203 ASN A CA 1
ATOM 1541 C C . ASN A 1 203 ? -9.222 4.289 -28.790 1.00 94.50 203 ASN A C 1
ATOM 1543 O O . ASN A 1 203 ? -9.831 3.412 -28.182 1.00 94.50 203 ASN A O 1
ATOM 1547 N N . THR A 1 204 ? -9.870 5.237 -29.466 1.00 90.12 204 THR A N 1
ATOM 1548 C CA . THR A 1 204 ? -11.341 5.339 -29.482 1.00 90.12 204 THR A CA 1
ATOM 1549 C C . THR A 1 204 ? -12.055 4.078 -30.001 1.00 90.12 204 THR A C 1
ATOM 1551 O O . THR A 1 204 ? -13.190 3.824 -29.614 1.00 90.12 204 THR A O 1
ATOM 1554 N N . ASN A 1 205 ? -11.404 3.285 -30.854 1.00 87.94 205 ASN A N 1
ATOM 1555 C CA . ASN A 1 205 ? -12.022 2.200 -31.618 1.00 87.94 205 ASN A CA 1
ATOM 1556 C C . ASN A 1 205 ? -11.489 0.800 -31.263 1.00 87.94 205 ASN A C 1
ATOM 1558 O O . ASN A 1 205 ? -12.156 -0.191 -31.550 1.00 87.94 205 ASN A O 1
ATOM 1562 N N . SER A 1 206 ? -10.286 0.680 -30.694 1.00 94.75 206 SER A N 1
ATOM 1563 C CA . SER A 1 206 ? -9.612 -0.606 -30.502 1.00 94.75 206 SER A CA 1
ATOM 1564 C C . SER A 1 206 ? -8.557 -0.581 -29.396 1.00 94.75 206 SER A C 1
ATOM 1566 O O . SER A 1 206 ? -7.963 0.456 -29.084 1.00 94.75 206 SER A O 1
ATOM 1568 N N . ALA A 1 207 ? -8.269 -1.761 -28.839 1.00 96.75 207 ALA A N 1
ATOM 1569 C CA . ALA A 1 207 ? -7.059 -1.979 -28.052 1.00 96.75 207 ALA A CA 1
ATOM 1570 C C . ALA A 1 207 ? -5.836 -1.857 -28.974 1.00 96.75 207 ALA A C 1
ATOM 1572 O O . ALA A 1 207 ? -5.816 -2.441 -30.057 1.00 96.75 207 ALA A O 1
ATOM 1573 N N . VAL A 1 208 ? -4.836 -1.080 -28.564 1.00 97.88 208 VAL A N 1
ATOM 1574 C CA . VAL A 1 208 ? -3.579 -0.877 -29.310 1.00 97.88 208 VAL A CA 1
ATOM 1575 C C . VAL A 1 208 ? -2.434 -1.648 -28.661 1.00 97.88 208 VAL A C 1
ATOM 1577 O O . VAL A 1 208 ? -1.536 -2.117 -29.353 1.00 97.88 208 VAL A O 1
ATOM 1580 N N . TRP A 1 209 ? -2.472 -1.803 -27.338 1.00 98.25 209 TRP A N 1
ATOM 1581 C CA . TRP A 1 209 ? -1.513 -2.602 -26.583 1.00 98.25 209 TRP A CA 1
ATOM 1582 C C . TRP A 1 209 ? -2.223 -3.327 -25.440 1.00 98.25 209 TRP A C 1
ATOM 1584 O O . TRP A 1 209 ? -3.162 -2.784 -24.857 1.00 98.25 209 TRP A O 1
ATOM 1594 N N . SER A 1 210 ? -1.765 -4.532 -25.102 1.00 97.69 210 SER A N 1
ATOM 1595 C CA . SER A 1 210 ? -2.262 -5.309 -23.966 1.00 97.69 210 SER A CA 1
ATOM 1596 C C . SER A 1 210 ? -1.146 -6.141 -23.331 1.00 97.69 210 SER A C 1
ATOM 1598 O O . SER A 1 210 ? -0.278 -6.655 -24.040 1.00 97.69 210 SER A O 1
ATOM 1600 N N . SER A 1 211 ? -1.208 -6.330 -22.008 1.00 97.50 211 SER A N 1
ATOM 1601 C CA . SER A 1 211 ? -0.341 -7.265 -21.277 1.00 97.50 211 SER A CA 1
ATOM 1602 C C . SER A 1 211 ? -0.668 -8.737 -21.554 1.00 97.50 211 SER A C 1
ATOM 1604 O O . SER A 1 211 ? 0.114 -9.607 -21.178 1.00 97.50 211 SER A O 1
ATOM 1606 N N . ASN A 1 212 ? -1.793 -9.026 -22.222 1.00 97.31 212 ASN A N 1
ATOM 1607 C CA . ASN A 1 212 ? -2.316 -10.370 -22.479 1.00 97.31 212 ASN A CA 1
ATOM 1608 C C . ASN A 1 212 ? -2.559 -11.179 -21.193 1.00 97.31 212 ASN A C 1
ATOM 1610 O O . ASN A 1 212 ? -2.322 -12.384 -21.151 1.00 97.31 212 ASN A O 1
ATOM 1614 N N . THR A 1 213 ? -3.047 -10.515 -20.142 1.00 94.44 213 THR A N 1
ATOM 1615 C CA . THR A 1 213 ? -3.299 -11.121 -18.821 1.00 94.44 213 THR A CA 1
ATOM 1616 C C . THR A 1 213 ? -4.785 -11.276 -18.484 1.00 94.44 213 THR A C 1
ATOM 1618 O O . THR A 1 213 ? -5.130 -11.484 -17.323 1.00 94.44 213 THR A O 1
ATOM 1621 N N . TYR A 1 214 ? -5.677 -11.197 -19.475 1.00 91.44 214 TYR A N 1
ATOM 1622 C CA . TYR A 1 214 ? -7.124 -11.369 -19.286 1.00 91.44 214 TYR A CA 1
ATOM 1623 C C . TYR A 1 214 ? -7.488 -12.738 -18.678 1.00 91.44 214 TYR A C 1
ATOM 1625 O O . TYR A 1 214 ? -6.726 -13.702 -18.761 1.00 91.44 214 TYR A O 1
ATOM 1633 N N . GLY A 1 215 ? -8.666 -12.826 -18.055 1.00 83.50 215 GLY A N 1
ATOM 1634 C CA . GLY A 1 215 ? -9.133 -14.034 -17.358 1.00 83.50 215 GLY A CA 1
ATOM 1635 C C . GLY A 1 215 ? -8.555 -14.212 -15.948 1.00 83.50 215 GLY A C 1
ATOM 1636 O O . GLY A 1 215 ? -8.702 -15.273 -15.347 1.00 83.50 215 GLY A O 1
ATOM 1637 N N . ASN A 1 216 ? -7.918 -13.174 -15.409 1.00 74.69 216 ASN A N 1
ATOM 1638 C CA . ASN A 1 216 ? -7.286 -13.146 -14.097 1.00 74.69 216 ASN A CA 1
ATOM 1639 C C . ASN A 1 216 ? -7.918 -12.038 -13.224 1.00 74.69 216 ASN A C 1
ATOM 1641 O O . ASN A 1 216 ? -7.277 -11.020 -12.960 1.00 74.69 216 ASN A O 1
ATOM 1645 N N . PRO A 1 217 ? -9.178 -12.186 -12.774 1.00 70.94 217 PRO A N 1
ATOM 1646 C CA . PRO A 1 217 ? -9.839 -11.159 -11.972 1.00 70.94 217 PRO A CA 1
ATOM 1647 C C . PRO A 1 217 ? -9.074 -10.879 -10.674 1.00 70.94 217 PRO A C 1
ATOM 1649 O O . PRO A 1 217 ? -8.358 -11.739 -10.157 1.00 70.94 217 PRO A O 1
ATOM 1652 N N . ASN A 1 218 ? -9.256 -9.677 -10.126 1.00 67.38 218 ASN A N 1
ATOM 1653 C CA . ASN A 1 218 ? -8.510 -9.176 -8.963 1.00 67.38 218 ASN A CA 1
ATOM 1654 C C . ASN A 1 218 ? -7.004 -8.994 -9.207 1.00 67.38 218 ASN A C 1
ATOM 1656 O O . ASN A 1 218 ? -6.246 -8.876 -8.243 1.00 67.38 218 ASN A O 1
ATOM 1660 N N . ALA A 1 219 ? -6.553 -8.977 -10.468 1.00 74.38 219 ALA A N 1
ATOM 1661 C CA . ALA A 1 219 ? -5.158 -8.687 -10.748 1.00 74.38 219 ALA A CA 1
ATOM 1662 C C . ALA A 1 219 ? -4.802 -7.230 -10.426 1.00 74.38 219 ALA A C 1
ATOM 1664 O O . ALA A 1 219 ? -5.626 -6.319 -10.531 1.00 74.38 219 ALA A O 1
ATOM 1665 N N . VAL A 1 220 ? -3.548 -7.012 -10.055 1.00 77.69 220 VAL A N 1
ATOM 1666 C CA . VAL A 1 220 ? -3.030 -5.712 -9.636 1.00 77.69 220 VAL A CA 1
ATOM 1667 C C . VAL A 1 220 ? -1.680 -5.483 -10.297 1.00 77.69 220 VAL A C 1
ATOM 1669 O O . VAL A 1 220 ? -0.807 -6.346 -10.225 1.00 77.69 220 VAL A O 1
ATOM 1672 N N . LEU A 1 221 ? -1.498 -4.325 -10.926 1.00 92.00 221 LEU A N 1
ATOM 1673 C CA . LEU A 1 221 ? -0.199 -3.884 -11.427 1.00 92.00 221 LEU A CA 1
ATOM 1674 C C . LEU A 1 221 ? 0.566 -3.182 -10.309 1.00 92.00 221 LEU A C 1
ATOM 1676 O O . LEU A 1 221 ? -0.005 -2.321 -9.656 1.00 92.00 221 LEU A O 1
ATOM 1680 N N . VAL A 1 222 ? 1.844 -3.505 -10.119 1.00 85.56 222 VAL A N 1
ATOM 1681 C CA . VAL A 1 222 ? 2.717 -2.932 -9.085 1.00 85.56 222 VAL A CA 1
ATOM 1682 C C . VAL A 1 222 ? 4.028 -2.456 -9.711 1.00 85.56 222 VAL A C 1
ATOM 1684 O O . VAL A 1 222 ? 4.651 -3.198 -10.473 1.00 85.56 222 VAL A O 1
ATOM 1687 N N . VAL A 1 223 ? 4.477 -1.248 -9.361 1.00 91.50 223 VAL A N 1
ATOM 1688 C CA . VAL A 1 223 ? 5.838 -0.764 -9.651 1.00 91.50 223 VAL A CA 1
ATOM 1689 C C . VAL A 1 223 ? 6.727 -1.077 -8.453 1.00 91.50 223 VAL A C 1
ATOM 1691 O O . VAL A 1 223 ? 6.522 -0.576 -7.349 1.00 91.50 223 VAL A O 1
ATOM 1694 N N . GLN A 1 224 ? 7.716 -1.937 -8.662 1.00 86.06 224 GLN A N 1
ATOM 1695 C CA . GLN A 1 224 ? 8.537 -2.500 -7.601 1.00 86.06 224 GLN A CA 1
ATOM 1696 C C . GLN A 1 224 ? 9.790 -1.666 -7.324 1.00 86.06 224 GLN A C 1
ATOM 1698 O O . GLN A 1 224 ? 10.242 -0.849 -8.127 1.00 86.06 224 GLN A O 1
ATOM 1703 N N . ASN A 1 225 ? 10.375 -1.890 -6.149 1.00 82.69 225 ASN A N 1
ATOM 1704 C CA . ASN A 1 225 ? 11.561 -1.177 -5.675 1.00 82.69 225 ASN A CA 1
ATOM 1705 C C . ASN A 1 225 ? 12.858 -1.550 -6.405 1.00 82.69 225 ASN A C 1
ATOM 1707 O O . ASN A 1 225 ? 13.872 -0.895 -6.178 1.00 82.69 225 ASN A O 1
ATOM 1711 N N . ASP A 1 226 ? 12.839 -2.579 -7.243 1.00 81.88 226 ASP A N 1
ATOM 1712 C CA . ASP A 1 226 ? 13.956 -3.028 -8.076 1.00 81.88 226 ASP A CA 1
ATOM 1713 C C . ASP A 1 226 ? 13.888 -2.471 -9.511 1.00 81.88 226 ASP A C 1
ATOM 1715 O O . ASP A 1 226 ? 14.766 -2.748 -10.324 1.00 81.88 226 ASP A O 1
ATOM 1719 N N . GLY A 1 227 ? 12.864 -1.675 -9.837 1.00 86.00 227 GLY A N 1
ATOM 1720 C CA . GLY A 1 227 ? 12.658 -1.142 -11.182 1.00 86.00 227 GLY A CA 1
ATOM 1721 C C . GLY A 1 227 ? 11.928 -2.087 -12.128 1.00 86.00 227 GLY A C 1
ATOM 1722 O O . GLY A 1 227 ? 11.917 -1.844 -13.334 1.00 86.00 227 GLY A O 1
ATOM 1723 N N . ASN A 1 228 ? 11.302 -3.144 -11.611 1.00 92.06 228 ASN A N 1
ATOM 1724 C CA . ASN A 1 228 ? 10.377 -3.977 -12.365 1.00 92.06 228 ASN A CA 1
ATOM 1725 C C . ASN A 1 228 ? 8.933 -3.469 -12.225 1.00 92.06 228 ASN A C 1
ATOM 1727 O O . ASN A 1 228 ? 8.533 -2.942 -11.186 1.00 92.06 228 ASN A O 1
ATOM 1731 N N . MET A 1 229 ? 8.124 -3.653 -13.265 1.00 94.62 229 MET A N 1
ATOM 1732 C CA . MET A 1 229 ? 6.676 -3.455 -13.203 1.00 94.62 229 MET A CA 1
ATOM 1733 C C . MET A 1 229 ? 5.996 -4.796 -13.446 1.00 94.62 229 MET A C 1
ATOM 1735 O O . MET A 1 229 ? 6.237 -5.437 -14.468 1.00 94.62 229 MET A O 1
ATOM 1739 N N . VAL A 1 230 ? 5.161 -5.225 -12.500 1.00 91.75 230 VAL A N 1
ATOM 1740 C CA . VAL A 1 230 ? 4.649 -6.600 -12.437 1.00 91.75 230 VAL A CA 1
ATOM 1741 C C . VAL A 1 230 ? 3.145 -6.606 -12.218 1.00 91.75 230 VAL A C 1
ATOM 1743 O O . VAL A 1 230 ? 2.632 -5.844 -11.403 1.00 91.75 230 VAL A O 1
ATOM 1746 N N . ILE A 1 231 ? 2.437 -7.490 -12.918 1.00 88.12 231 ILE A N 1
ATOM 1747 C CA . ILE A 1 231 ? 1.021 -7.771 -12.669 1.00 88.12 231 ILE A CA 1
ATOM 1748 C C . ILE A 1 231 ? 0.919 -9.044 -11.829 1.00 88.12 231 ILE A C 1
ATOM 1750 O O . ILE A 1 231 ? 1.458 -10.091 -12.201 1.00 88.12 231 ILE A O 1
ATOM 1754 N N . TYR A 1 232 ? 0.208 -8.950 -10.710 1.00 72.06 232 TYR A N 1
ATOM 1755 C CA . TYR A 1 232 ? -0.017 -10.030 -9.755 1.00 72.06 232 TYR A CA 1
ATOM 1756 C C . TYR A 1 232 ? -1.479 -10.449 -9.692 1.00 72.06 232 TYR A C 1
ATOM 1758 O O . TYR A 1 232 ? -2.362 -9.616 -9.846 1.00 72.06 232 TYR A O 1
ATOM 1766 N N . VAL A 1 233 ? -1.724 -11.718 -9.363 1.00 69.19 233 VAL A N 1
ATOM 1767 C CA . VAL A 1 233 ? -3.017 -12.228 -8.876 1.00 69.19 233 VAL A CA 1
ATOM 1768 C C . VAL A 1 233 ? -2.755 -12.937 -7.558 1.00 69.19 233 VAL A C 1
ATOM 1770 O O . VAL A 1 233 ? -2.085 -13.976 -7.529 1.00 69.19 233 VAL A O 1
ATOM 1773 N N . GLY A 1 234 ? -3.233 -12.364 -6.454 1.00 70.81 234 GLY A N 1
ATOM 1774 C CA . GLY A 1 234 ? -2.754 -12.764 -5.130 1.00 70.81 234 GLY A CA 1
ATOM 1775 C C . GLY A 1 234 ? -1.230 -12.607 -5.056 1.00 70.81 234 GLY A C 1
ATOM 1776 O O . GLY A 1 234 ? -0.714 -11.526 -5.321 1.00 70.81 234 GLY A O 1
ATOM 1777 N N . ASN A 1 235 ? -0.511 -13.697 -4.7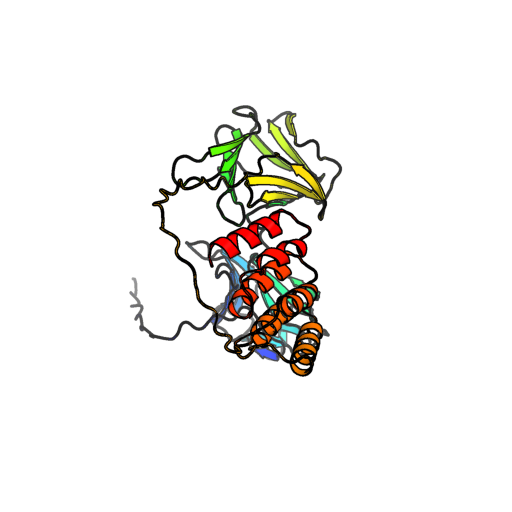73 1.00 67.12 235 ASN A N 1
ATOM 1778 C CA . ASN A 1 235 ? 0.958 -13.701 -4.685 1.00 67.12 235 ASN A CA 1
ATOM 1779 C C . ASN A 1 235 ? 1.662 -14.192 -5.966 1.00 67.12 235 ASN A C 1
ATOM 1781 O O . ASN A 1 235 ? 2.887 -14.280 -5.998 1.00 67.12 235 ASN A O 1
ATOM 1785 N N . ARG A 1 236 ? 0.916 -14.543 -7.020 1.00 74.88 236 ARG A N 1
ATOM 1786 C CA . ARG A 1 236 ? 1.480 -15.064 -8.274 1.00 74.88 236 ARG A CA 1
ATOM 1787 C C . ARG A 1 236 ? 1.699 -13.926 -9.264 1.00 74.88 236 ARG A C 1
ATOM 1789 O O . ARG A 1 236 ? 0.733 -13.257 -9.626 1.00 74.88 236 ARG A O 1
ATOM 1796 N N . SER A 1 237 ? 2.931 -13.734 -9.732 1.00 86.06 237 SER A N 1
ATOM 1797 C CA . SER A 1 237 ? 3.202 -12.863 -10.878 1.00 86.06 237 SER A CA 1
ATOM 1798 C C . SER A 1 237 ? 2.719 -13.538 -12.161 1.00 86.06 237 SER A C 1
ATOM 1800 O O . SER A 1 237 ? 2.952 -14.727 -12.382 1.00 86.06 237 SER A O 1
ATOM 1802 N N . ILE A 1 238 ? 2.009 -12.789 -13.000 1.00 81.56 238 ILE A N 1
ATOM 1803 C CA . ILE A 1 238 ? 1.468 -13.288 -14.274 1.00 81.56 238 ILE A CA 1
ATOM 1804 C C . ILE A 1 238 ? 2.038 -12.557 -15.487 1.00 81.56 238 ILE A C 1
ATOM 1806 O O . ILE A 1 238 ? 1.924 -13.047 -16.605 1.00 81.56 238 ILE A O 1
ATOM 1810 N N . TRP A 1 239 ? 2.672 -11.405 -15.266 1.00 96.38 239 TRP A N 1
ATOM 1811 C CA . TRP A 1 239 ? 3.376 -10.638 -16.287 1.00 96.38 239 TRP A CA 1
ATOM 1812 C C . TRP A 1 239 ? 4.382 -9.692 -15.629 1.00 96.38 239 TRP A C 1
ATOM 1814 O O . TRP A 1 239 ? 4.122 -9.204 -14.529 1.00 96.38 239 TRP A O 1
ATOM 1824 N N . ALA A 1 240 ? 5.500 -9.411 -16.297 1.00 92.56 240 ALA A N 1
ATOM 1825 C CA . ALA A 1 240 ? 6.492 -8.438 -15.850 1.00 92.56 240 ALA A CA 1
ATOM 1826 C C . ALA A 1 240 ? 7.186 -7.751 -17.036 1.00 92.56 240 ALA A C 1
ATOM 1828 O O . ALA A 1 240 ? 7.352 -8.362 -18.094 1.00 92.56 240 ALA A O 1
ATOM 1829 N N . THR A 1 241 ? 7.660 -6.517 -16.835 1.00 93.00 241 THR A N 1
ATOM 1830 C CA . THR A 1 241 ? 8.523 -5.812 -17.803 1.00 93.00 241 THR A CA 1
ATOM 1831 C C . THR A 1 241 ? 9.915 -6.425 -17.920 1.00 93.00 241 THR A C 1
ATOM 1833 O O . THR A 1 241 ? 10.586 -6.200 -18.924 1.00 93.00 241 THR A O 1
ATOM 1836 N N . ASN A 1 242 ? 10.342 -7.206 -16.919 1.00 90.88 242 ASN A N 1
ATOM 1837 C CA . ASN A 1 242 ? 11.680 -7.797 -16.805 1.00 90.88 242 ASN A CA 1
ATOM 1838 C C . ASN A 1 242 ? 12.796 -6.744 -16.813 1.00 90.88 242 ASN A C 1
ATOM 1840 O O . ASN A 1 242 ? 13.864 -6.945 -17.383 1.00 90.88 242 ASN A O 1
ATOM 1844 N N . THR A 1 243 ? 12.536 -5.613 -16.160 1.00 92.25 243 THR A N 1
ATOM 1845 C CA . THR A 1 243 ? 13.459 -4.472 -16.086 1.00 92.25 243 THR A CA 1
ATOM 1846 C C . THR A 1 243 ? 14.161 -4.333 -14.749 1.00 92.25 243 THR A C 1
ATOM 1848 O O . THR A 1 243 ? 14.807 -3.309 -14.519 1.00 92.25 243 THR A O 1
ATOM 1851 N N . ALA A 1 244 ? 14.040 -5.334 -13.872 1.00 89.06 244 ALA A N 1
ATOM 1852 C CA . ALA A 1 244 ? 14.718 -5.348 -12.583 1.00 89.06 244 ALA A CA 1
ATOM 1853 C C . ALA A 1 244 ? 16.204 -4.992 -12.766 1.00 89.06 244 ALA A C 1
ATOM 1855 O O . ALA A 1 244 ? 16.930 -5.645 -13.519 1.00 89.06 244 ALA A O 1
ATOM 1856 N N . GLN A 1 245 ? 16.633 -3.910 -12.124 1.00 80.56 245 GLN A N 1
ATOM 1857 C CA . GLN A 1 245 ? 17.983 -3.379 -12.242 1.00 80.56 245 GLN A CA 1
ATOM 1858 C C . GLN A 1 245 ? 18.891 -4.088 -11.235 1.00 80.56 245 GLN A C 1
ATOM 1860 O O . GLN A 1 245 ? 18.565 -4.177 -10.053 1.00 80.56 245 GLN A O 1
ATOM 1865 N N . GLN A 1 246 ? 20.054 -4.557 -11.688 1.00 60.69 246 GLN A N 1
ATOM 1866 C CA . GLN A 1 246 ? 21.142 -4.928 -10.784 1.00 60.69 246 GLN A CA 1
ATOM 1867 C C . GLN A 1 246 ? 21.784 -3.635 -10.263 1.00 60.69 246 GLN A C 1
ATOM 1869 O O . GLN A 1 246 ? 22.108 -2.751 -11.058 1.00 60.69 246 GLN A O 1
ATOM 1874 N N . GLU A 1 247 ? 21.961 -3.484 -8.950 1.00 51.62 247 GLU A N 1
ATOM 1875 C CA . GLU A 1 247 ? 22.804 -2.399 -8.439 1.00 51.62 247 GLU A CA 1
ATOM 1876 C C . GLU A 1 247 ? 24.268 -2.751 -8.762 1.00 51.62 247 GLU A C 1
ATOM 1878 O O . GLU A 1 247 ? 24.837 -3.683 -8.196 1.00 51.62 247 GLU A O 1
ATOM 1883 N N . ILE A 1 248 ? 24.859 -2.053 -9.742 1.00 40.16 248 ILE A N 1
ATOM 1884 C CA . ILE A 1 248 ? 26.296 -2.136 -10.030 1.00 40.16 248 ILE A CA 1
ATOM 1885 C C . ILE A 1 248 ? 27.012 -1.382 -8.912 1.00 40.16 248 ILE A C 1
ATOM 1887 O O . ILE A 1 248 ? 26.895 -0.161 -8.813 1.00 40.16 248 ILE A O 1
ATOM 1891 N N . VAL A 1 249 ? 27.749 -2.107 -8.078 1.00 42.31 249 VAL A N 1
ATOM 1892 C CA . VAL A 1 249 ? 28.729 -1.525 -7.158 1.00 42.31 249 VAL A CA 1
ATOM 1893 C C . VAL A 1 249 ? 30.080 -1.631 -7.864 1.00 42.31 249 VAL A C 1
ATOM 1895 O O . VAL A 1 249 ? 30.555 -2.742 -8.103 1.00 42.31 249 VAL A O 1
ATOM 1898 N N . GLU A 1 250 ? 30.660 -0.509 -8.298 1.00 35.59 250 GLU A N 1
ATOM 1899 C CA . GLU A 1 250 ? 31.973 -0.540 -8.956 1.00 35.59 250 GLU A CA 1
ATOM 1900 C C . GLU A 1 250 ? 33.082 -0.958 -7.972 1.00 35.59 250 GLU A C 1
ATOM 1902 O O . GLU A 1 250 ? 33.066 -0.528 -6.815 1.00 35.59 250 GLU A O 1
ATOM 1907 N N . PRO A 1 251 ? 34.064 -1.773 -8.407 1.00 36.88 251 PRO A N 1
ATOM 1908 C CA . PRO A 1 251 ? 35.207 -2.131 -7.579 1.00 36.88 251 PRO A CA 1
ATOM 1909 C C . PRO A 1 251 ? 36.161 -0.936 -7.468 1.00 36.88 251 PRO A C 1
ATOM 1911 O O . PRO A 1 251 ? 36.728 -0.483 -8.462 1.00 36.88 251 PRO A O 1
ATOM 1914 N N . VAL A 1 252 ? 36.376 -0.432 -6.254 1.00 39.06 252 VAL A N 1
ATOM 1915 C CA . VAL A 1 252 ? 37.415 0.574 -5.995 1.00 39.06 252 VAL A CA 1
ATOM 1916 C C . VAL A 1 252 ? 38.780 -0.107 -6.150 1.00 39.06 252 VAL A C 1
ATOM 1918 O O . VAL A 1 252 ? 39.082 -1.054 -5.428 1.00 39.06 252 VAL A O 1
ATOM 1921 N N . GLN A 1 253 ? 39.597 0.335 -7.113 1.00 39.81 253 GLN A N 1
ATOM 1922 C CA . GLN A 1 253 ? 40.975 -0.148 -7.254 1.00 39.81 253 GLN A CA 1
ATOM 1923 C C . GLN A 1 253 ? 41.835 0.377 -6.103 1.00 39.81 253 GLN A C 1
ATOM 1925 O O . GLN A 1 253 ? 42.056 1.581 -5.972 1.00 39.81 253 GLN A O 1
ATOM 1930 N N . GLU A 1 254 ? 42.336 -0.541 -5.283 1.00 42.75 254 GLU A N 1
ATOM 1931 C CA . GLU A 1 254 ? 43.172 -0.239 -4.126 1.00 42.75 254 GLU A CA 1
ATOM 1932 C C . GLU A 1 254 ? 44.665 -0.283 -4.506 1.00 42.75 254 GLU A C 1
ATOM 1934 O O . GLU A 1 254 ? 45.164 -1.279 -5.036 1.00 42.75 254 GLU A O 1
ATOM 1939 N N . PHE A 1 255 ? 45.401 0.804 -4.248 1.00 40.22 255 PHE A N 1
ATOM 1940 C CA . PHE A 1 255 ? 46.863 0.835 -4.347 1.00 40.22 255 PHE A CA 1
ATOM 1941 C C . PHE A 1 255 ? 47.469 0.144 -3.118 1.00 40.22 255 PHE A C 1
ATOM 1943 O O . PHE A 1 255 ? 47.528 0.728 -2.038 1.00 40.22 255 PHE A O 1
ATOM 1950 N N . VAL A 1 256 ? 47.956 -1.087 -3.281 1.00 41.31 256 VAL A N 1
ATOM 1951 C CA . VAL A 1 256 ? 48.637 -1.830 -2.209 1.00 41.31 256 VAL A CA 1
ATOM 1952 C C . VAL A 1 256 ? 50.123 -1.454 -2.175 1.00 41.31 256 VAL A C 1
ATOM 1954 O O . VAL A 1 256 ? 50.837 -1.646 -3.159 1.00 41.31 256 VAL A O 1
ATOM 1957 N N . GLN A 1 257 ? 50.614 -0.946 -1.039 1.00 37.50 257 GLN A N 1
ATOM 1958 C CA . GLN A 1 257 ? 52.057 -0.862 -0.763 1.00 37.50 257 GLN A CA 1
ATOM 1959 C C . GLN A 1 257 ? 52.555 -2.138 -0.061 1.00 37.50 257 GLN A C 1
ATOM 1961 O O . GLN A 1 257 ? 51.812 -2.713 0.735 1.00 37.50 257 GLN A O 1
ATOM 1966 N N . PRO A 1 258 ? 53.799 -2.598 -0.306 1.00 40.56 258 PRO A N 1
ATOM 1967 C CA . PRO A 1 258 ? 54.258 -3.870 0.234 1.00 40.56 258 PRO A CA 1
ATOM 1968 C C . PRO A 1 258 ? 54.724 -3.717 1.688 1.00 40.56 258 PRO A C 1
ATOM 1970 O O . PRO A 1 258 ? 55.630 -2.938 1.985 1.00 40.56 258 PRO A O 1
ATOM 1973 N N . VAL A 1 259 ? 54.136 -4.505 2.591 1.00 36.97 259 VAL A N 1
ATOM 1974 C CA . VAL A 1 259 ? 54.588 -4.632 3.984 1.00 36.97 259 VAL A CA 1
ATOM 1975 C C . VAL A 1 259 ? 55.562 -5.809 4.103 1.00 36.97 259 VAL A C 1
ATOM 1977 O O . VAL A 1 259 ? 55.309 -6.907 3.611 1.00 36.97 259 VAL A O 1
ATOM 1980 N N . ARG A 1 260 ? 56.703 -5.554 4.752 1.00 36.50 260 ARG A N 1
ATOM 1981 C CA . ARG A 1 260 ? 57.784 -6.505 5.042 1.00 36.50 260 ARG A CA 1
ATOM 1982 C C . ARG A 1 260 ? 57.407 -7.372 6.249 1.00 36.50 260 ARG A C 1
ATOM 1984 O O . ARG A 1 260 ? 57.087 -6.832 7.301 1.00 36.50 260 ARG A O 1
ATOM 1991 N N . VAL A 1 261 ? 57.472 -8.693 6.093 1.00 44.44 261 VAL A N 1
ATOM 1992 C CA . VAL A 1 261 ? 57.135 -9.679 7.134 1.00 44.44 261 VAL A CA 1
ATOM 1993 C C . VAL A 1 261 ? 58.397 -10.102 7.893 1.00 44.44 261 VAL A C 1
ATOM 1995 O O . VAL A 1 261 ? 59.375 -10.507 7.268 1.00 44.44 261 VAL A O 1
ATOM 1998 N N . GLU A 1 262 ? 58.352 -10.060 9.225 1.00 36.59 262 GLU A N 1
ATOM 1999 C CA . GLU A 1 262 ? 59.234 -10.824 10.122 1.00 36.59 262 GLU A CA 1
ATOM 2000 C C . GLU A 1 262 ? 58.400 -11.431 11.272 1.00 36.59 262 GLU A C 1
ATOM 2002 O O . GLU A 1 262 ? 57.362 -10.859 11.617 1.00 36.59 262 GLU A O 1
ATOM 2007 N N . PRO A 1 263 ? 58.780 -12.608 11.812 1.00 43.94 263 PRO A N 1
ATOM 2008 C CA . PRO A 1 263 ? 57.853 -13.509 12.496 1.00 43.94 263 PRO A CA 1
ATOM 2009 C C . PRO A 1 263 ? 57.751 -13.282 14.013 1.00 43.94 263 PRO A C 1
ATOM 2011 O O . PRO A 1 263 ? 58.699 -12.861 14.675 1.00 43.94 263 PRO A O 1
ATOM 2014 N N . GLU A 1 264 ? 56.581 -13.627 14.552 1.00 44.53 264 GLU A N 1
ATOM 2015 C CA . GLU A 1 264 ? 56.232 -13.619 15.978 1.00 44.53 264 GLU A CA 1
ATOM 2016 C C . GLU A 1 264 ? 57.032 -14.619 16.833 1.00 44.53 264 GLU A C 1
ATOM 2018 O O . GLU A 1 264 ? 57.448 -15.675 16.343 1.00 44.53 264 GLU A O 1
ATOM 2023 N N . PRO A 1 265 ? 57.066 -14.397 18.162 1.00 37.91 265 PRO A N 1
ATOM 2024 C CA . PRO A 1 265 ? 57.052 -15.479 19.129 1.00 37.91 265 PRO A CA 1
ATOM 2025 C C . PRO A 1 265 ? 55.773 -15.493 19.983 1.00 37.91 265 PRO A C 1
ATOM 2027 O O . PRO A 1 265 ? 55.284 -14.481 20.482 1.00 37.91 265 PRO A O 1
ATOM 2030 N N . ILE A 1 266 ? 55.287 -16.718 20.167 1.00 42.56 266 ILE A N 1
ATOM 2031 C CA . ILE A 1 266 ? 54.067 -17.138 20.854 1.00 42.56 266 ILE A CA 1
ATOM 2032 C C . ILE A 1 266 ? 54.120 -16.822 22.355 1.00 42.56 266 ILE A C 1
ATOM 2034 O O . ILE A 1 266 ? 55.055 -17.225 23.048 1.00 42.56 266 ILE A O 1
ATOM 2038 N N . ALA A 1 267 ? 53.039 -16.241 22.879 1.00 31.06 267 ALA A N 1
ATOM 2039 C CA . ALA A 1 267 ? 52.649 -16.379 24.278 1.00 31.06 267 ALA A CA 1
ATOM 2040 C C . ALA A 1 267 ? 51.120 -16.504 24.379 1.00 31.06 267 ALA A C 1
ATOM 2042 O O . ALA A 1 267 ? 50.378 -15.591 24.026 1.00 31.06 267 ALA A O 1
ATOM 2043 N N . GLN A 1 268 ? 50.660 -17.662 24.854 1.00 41.81 268 GLN A N 1
ATOM 2044 C CA . GLN A 1 268 ? 49.261 -17.934 25.172 1.00 41.81 268 GLN A CA 1
ATOM 2045 C C . GLN A 1 268 ? 48.794 -17.047 26.332 1.00 41.81 268 GLN A C 1
ATOM 2047 O O . GLN A 1 268 ? 49.360 -17.105 27.424 1.00 41.81 268 GLN A O 1
ATOM 2052 N N . THR A 1 269 ? 47.704 -16.308 26.131 1.00 33.53 269 THR A N 1
ATOM 2053 C CA . THR A 1 269 ? 46.876 -15.762 27.210 1.00 33.53 269 THR A CA 1
ATOM 2054 C C . THR A 1 269 ? 45.405 -16.029 26.911 1.00 33.53 269 THR A C 1
ATOM 2056 O O . THR A 1 269 ? 44.883 -15.769 25.831 1.00 33.53 269 THR A O 1
ATOM 2059 N N . VAL A 1 270 ? 44.758 -16.644 27.893 1.00 42.75 270 VAL A N 1
ATOM 2060 C CA . VAL A 1 270 ? 43.377 -17.120 27.882 1.00 42.75 270 VAL A CA 1
ATOM 2061 C C . VAL A 1 270 ? 42.446 -15.902 27.886 1.00 42.75 270 VAL A C 1
ATOM 2063 O O . VAL A 1 270 ? 42.353 -15.204 28.895 1.00 42.75 270 VAL A O 1
ATOM 2066 N N . ALA A 1 271 ? 41.786 -15.611 26.764 1.00 38.09 271 ALA A N 1
ATOM 2067 C CA . ALA A 1 271 ? 40.759 -14.574 26.704 1.00 38.09 271 ALA A CA 1
ATOM 2068 C C . ALA A 1 271 ? 39.445 -15.125 27.276 1.00 38.09 271 ALA A C 1
ATOM 2070 O O . ALA A 1 271 ? 38.963 -16.175 26.852 1.00 38.09 271 ALA A O 1
ATOM 2071 N N . SER A 1 272 ? 38.866 -14.427 28.256 1.00 42.50 272 SER A N 1
ATOM 2072 C CA . SER A 1 272 ? 37.554 -14.765 28.807 1.00 42.50 272 SER A CA 1
ATOM 2073 C C . SER A 1 272 ? 36.493 -14.721 27.704 1.00 42.50 272 SER A C 1
ATOM 2075 O O . SER A 1 272 ? 36.236 -13.660 27.132 1.00 42.50 272 SER A O 1
ATOM 2077 N N . SER A 1 273 ? 35.853 -15.854 27.430 1.00 54.00 273 SER A N 1
ATOM 2078 C CA . SER A 1 273 ? 34.719 -15.946 26.515 1.00 54.00 273 SER A CA 1
ATOM 2079 C C . SER A 1 273 ? 33.516 -15.201 27.106 1.00 54.00 273 SER A C 1
ATOM 2081 O O . SER A 1 273 ? 32.884 -15.670 28.053 1.00 54.00 273 SER A O 1
ATOM 2083 N N . CYS A 1 274 ? 33.188 -14.028 26.560 1.00 66.25 274 CYS A N 1
ATOM 2084 C CA . CYS A 1 274 ? 31.869 -13.422 26.731 1.00 66.25 274 CYS A CA 1
ATOM 2085 C C . CYS A 1 274 ? 30.895 -14.258 25.889 1.00 66.25 274 CYS A C 1
ATOM 2087 O O . CYS A 1 274 ? 30.675 -13.944 24.732 1.00 66.25 274 CYS A O 1
ATOM 2089 N N . GLU A 1 275 ? 30.390 -15.379 26.394 1.00 78.44 275 GLU A N 1
ATOM 2090 C CA . GLU A 1 275 ? 29.359 -16.168 25.707 1.00 78.44 275 GLU A CA 1
ATOM 2091 C C . GLU A 1 275 ? 28.153 -16.328 26.629 1.00 78.44 275 GLU A C 1
ATOM 2093 O O . GLU A 1 275 ? 28.303 -16.520 27.838 1.00 78.44 275 GLU A O 1
ATOM 2098 N N . VAL A 1 276 ? 26.944 -16.200 26.077 1.00 83.62 276 VAL A N 1
ATOM 2099 C CA . VAL A 1 276 ? 25.717 -16.381 26.857 1.00 83.62 276 VAL A CA 1
ATOM 2100 C C . VAL A 1 276 ? 25.584 -17.849 27.290 1.00 83.62 276 VAL A C 1
ATOM 2102 O O . VAL A 1 276 ? 25.508 -18.717 26.419 1.00 83.62 276 VAL A O 1
ATOM 2105 N N . PRO A 1 277 ? 25.469 -18.148 28.602 1.00 85.81 277 PRO A N 1
ATOM 2106 C CA . PRO A 1 277 ? 25.256 -19.513 29.079 1.00 85.81 277 PRO A CA 1
ATOM 2107 C C . PRO A 1 277 ? 23.939 -20.108 28.570 1.00 85.81 277 PRO A C 1
ATOM 2109 O O . PRO A 1 277 ? 22.923 -19.415 28.484 1.00 85.81 277 PRO A O 1
ATOM 2112 N N . GLU A 1 278 ? 23.927 -21.417 28.320 1.00 78.38 278 GLU A N 1
ATOM 2113 C CA . GLU A 1 278 ? 22.799 -22.138 27.712 1.00 78.38 278 GLU A CA 1
ATOM 2114 C C . GLU A 1 278 ? 21.469 -21.957 28.467 1.00 78.38 278 GLU A C 1
ATOM 2116 O O . GLU A 1 278 ? 20.410 -21.794 27.863 1.00 78.38 278 GLU A O 1
ATOM 2121 N N . THR A 1 279 ? 21.507 -21.875 29.799 1.00 75.19 279 THR A N 1
ATOM 2122 C CA . THR A 1 279 ? 20.315 -21.620 30.625 1.00 75.19 279 THR A CA 1
ATOM 2123 C C . THR A 1 279 ? 19.693 -20.248 30.357 1.00 75.19 279 THR A C 1
ATOM 2125 O O . THR A 1 279 ? 18.470 -20.125 30.274 1.00 75.19 279 THR A O 1
ATOM 2128 N N . GLN A 1 280 ? 20.519 -19.215 30.176 1.00 83.69 280 GLN A N 1
ATOM 2129 C CA . GLN A 1 280 ? 20.064 -17.871 29.825 1.00 83.69 280 GLN A CA 1
ATOM 2130 C C . GLN A 1 280 ? 19.613 -17.810 28.362 1.00 83.69 280 GLN A C 1
ATOM 2132 O O . GLN A 1 280 ? 18.628 -17.139 28.058 1.00 83.69 280 GLN A O 1
ATOM 2137 N N . TYR A 1 281 ? 20.285 -18.543 27.473 1.00 88.19 281 TYR A N 1
ATOM 2138 C CA . TYR A 1 281 ? 19.899 -18.672 26.071 1.00 88.19 281 TYR A CA 1
ATOM 2139 C C . TYR A 1 281 ? 18.506 -19.292 25.900 1.00 88.19 281 TYR A C 1
ATOM 2141 O O . TYR A 1 281 ? 17.637 -18.693 25.263 1.00 88.19 281 TYR A O 1
ATOM 2149 N N . ASN A 1 282 ? 18.243 -20.422 26.557 1.00 80.62 282 ASN A N 1
ATOM 2150 C CA . ASN A 1 282 ? 16.956 -21.120 26.480 1.00 80.62 282 ASN A CA 1
ATOM 2151 C C . ASN A 1 282 ? 15.794 -20.267 27.017 1.00 80.62 282 ASN A C 1
ATOM 2153 O O . ASN A 1 282 ? 14.684 -20.301 26.475 1.00 80.62 282 ASN A O 1
ATOM 2157 N N . ALA A 1 283 ? 16.050 -19.447 28.042 1.00 77.69 283 ALA A N 1
ATOM 2158 C CA . ALA A 1 283 ? 15.071 -18.492 28.554 1.00 77.69 283 ALA A CA 1
ATOM 2159 C C . ALA A 1 283 ? 14.729 -17.393 27.529 1.00 77.69 283 ALA A C 1
ATOM 2161 O O . ALA A 1 283 ? 13.559 -17.037 27.383 1.00 77.69 283 ALA A O 1
ATOM 2162 N N . MET A 1 284 ? 15.721 -16.887 26.784 1.00 88.06 284 MET A N 1
ATOM 2163 C CA . MET A 1 284 ? 15.492 -15.916 25.705 1.00 88.06 284 MET A CA 1
ATOM 2164 C C . MET A 1 284 ? 14.691 -16.531 24.558 1.00 88.06 284 MET A C 1
ATOM 2166 O O . MET A 1 284 ? 13.707 -15.935 24.128 1.00 88.06 284 MET A O 1
ATOM 2170 N N . VAL A 1 285 ? 15.063 -17.735 24.107 1.00 87.06 285 VAL A N 1
ATOM 2171 C CA . VAL A 1 285 ? 14.333 -18.463 23.055 1.00 87.06 285 VAL A CA 1
ATOM 2172 C C . VAL A 1 285 ? 12.865 -18.635 23.446 1.00 87.06 285 VAL A C 1
ATOM 2174 O O . VAL A 1 285 ? 11.983 -18.279 22.670 1.00 87.06 285 VAL A O 1
ATOM 2177 N N . SER A 1 286 ? 12.597 -19.080 24.678 1.00 76.00 286 SER A N 1
ATOM 2178 C CA . SER A 1 286 ? 11.230 -19.281 25.181 1.00 76.00 286 SER A CA 1
ATOM 2179 C C . SER A 1 286 ? 10.426 -17.976 25.239 1.00 76.00 286 SER A C 1
ATOM 2181 O O . SER A 1 286 ? 9.256 -17.946 24.861 1.00 76.00 286 SER A O 1
ATOM 2183 N N . ALA A 1 287 ? 11.045 -16.876 25.680 1.00 79.69 287 ALA A N 1
ATOM 2184 C CA . ALA A 1 287 ? 10.389 -15.571 25.763 1.00 79.69 287 ALA A CA 1
ATOM 2185 C C . ALA A 1 287 ? 10.063 -14.980 24.381 1.00 79.69 287 ALA A C 1
ATOM 2187 O O . ALA A 1 287 ? 9.018 -14.345 24.211 1.00 79.69 287 ALA A O 1
ATOM 2188 N N . ILE A 1 288 ? 10.948 -15.193 23.402 1.00 85.12 288 ILE A N 1
ATOM 2189 C CA . ILE A 1 288 ? 10.764 -14.753 22.016 1.00 85.12 288 ILE A CA 1
ATOM 2190 C C . ILE A 1 288 ? 9.702 -15.616 21.331 1.00 85.12 288 ILE A C 1
ATOM 2192 O O . ILE A 1 288 ? 8.813 -15.075 20.677 1.00 85.12 288 ILE A O 1
ATOM 2196 N N . ASP A 1 289 ? 9.745 -16.939 21.494 1.00 83.00 289 ASP A N 1
ATOM 2197 C CA . ASP A 1 289 ? 8.821 -17.837 20.799 1.00 83.00 289 ASP A CA 1
ATOM 2198 C C . ASP A 1 289 ? 7.381 -17.754 21.324 1.00 83.00 289 ASP A C 1
ATOM 2200 O O . ASP A 1 289 ? 6.433 -17.876 20.552 1.00 83.00 289 ASP A O 1
ATOM 2204 N N . ALA A 1 290 ? 7.205 -17.395 22.601 1.00 76.81 290 ALA A N 1
ATOM 2205 C CA . ALA A 1 290 ? 5.894 -17.117 23.188 1.00 76.81 290 ALA A CA 1
ATOM 2206 C C . ALA A 1 290 ? 5.158 -15.914 22.553 1.00 76.81 290 ALA A C 1
ATOM 2208 O O . ALA A 1 290 ? 3.971 -15.709 22.815 1.00 76.81 290 ALA A O 1
ATOM 2209 N N . GLN A 1 291 ? 5.831 -15.096 21.732 1.00 79.56 291 GLN A N 1
ATOM 2210 C CA . GLN A 1 291 ? 5.215 -13.936 21.089 1.00 79.56 291 GLN A CA 1
ATOM 2211 C C . GLN A 1 291 ? 4.393 -14.341 19.857 1.00 79.56 291 GLN A C 1
ATOM 2213 O O . GLN A 1 291 ? 4.936 -14.772 18.840 1.00 79.56 291 GLN A O 1
ATOM 2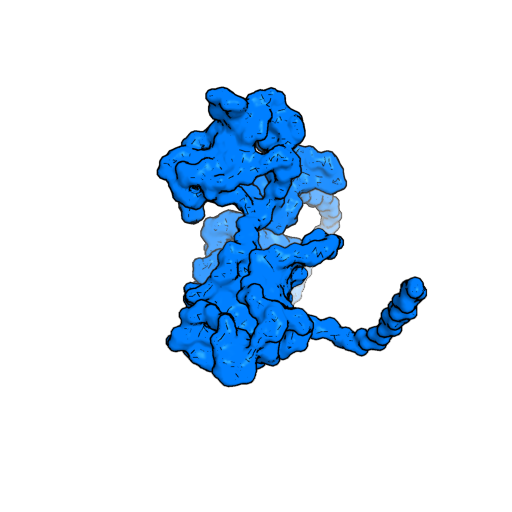218 N N . ALA A 1 292 ? 3.077 -14.116 19.919 1.00 57.91 292 ALA A N 1
ATOM 2219 C CA . ALA A 1 292 ? 2.146 -14.437 18.832 1.00 57.91 292 ALA A CA 1
ATOM 2220 C C . ALA A 1 292 ? 2.223 -13.470 17.633 1.00 57.91 292 ALA A C 1
ATOM 2222 O O . ALA A 1 292 ? 1.856 -13.834 16.516 1.00 57.91 292 ALA A O 1
ATOM 2223 N N . PHE A 1 293 ? 2.686 -12.233 17.848 1.00 58.88 293 PHE A N 1
ATOM 2224 C CA . PHE A 1 293 ? 2.734 -11.194 16.817 1.00 58.88 293 PHE A CA 1
ATOM 2225 C C . PHE A 1 293 ? 4.159 -10.923 16.339 1.00 58.88 293 PHE A C 1
ATOM 2227 O O . PHE A 1 293 ? 5.089 -10.805 17.138 1.00 58.88 293 PHE A O 1
ATOM 2234 N N . ARG A 1 294 ? 4.307 -10.763 15.019 1.00 72.19 294 ARG A N 1
ATOM 2235 C CA . ARG A 1 294 ? 5.600 -10.622 14.333 1.00 72.19 294 ARG A CA 1
ATOM 2236 C C . ARG A 1 294 ? 6.427 -9.424 14.831 1.00 72.19 294 ARG A C 1
ATOM 2238 O O . ARG A 1 294 ? 7.633 -9.563 15.021 1.00 72.19 294 ARG A O 1
ATOM 2245 N N . ASP A 1 295 ? 5.778 -8.288 15.095 1.00 73.75 295 ASP A N 1
ATOM 2246 C CA . ASP A 1 295 ? 6.447 -7.051 15.521 1.00 73.75 295 ASP A CA 1
ATOM 2247 C C . ASP A 1 295 ? 6.888 -7.153 16.992 1.00 73.75 295 ASP A C 1
ATOM 2249 O O . ASP A 1 295 ? 8.005 -6.774 17.349 1.00 73.75 295 ASP A O 1
ATOM 2253 N N . SER A 1 296 ? 6.049 -7.761 17.840 1.00 75.69 296 SER A N 1
ATOM 2254 C CA . SER A 1 296 ? 6.372 -8.061 19.239 1.00 75.69 296 SER A CA 1
ATOM 2255 C C . SER A 1 296 ? 7.530 -9.052 19.345 1.00 75.69 296 SER A C 1
ATOM 2257 O O . SER A 1 296 ? 8.449 -8.828 20.128 1.00 75.69 296 SER A O 1
ATOM 2259 N N . LYS A 1 297 ? 7.540 -10.102 18.511 1.00 85.81 297 LYS A N 1
ATOM 2260 C CA . LYS A 1 297 ? 8.632 -11.083 18.448 1.00 85.81 297 LYS A CA 1
ATOM 2261 C C . LYS A 1 297 ? 9.967 -10.408 18.102 1.00 85.81 297 LYS A C 1
ATOM 2263 O O . LYS A 1 297 ? 10.954 -10.640 18.794 1.00 85.81 297 LYS A O 1
ATOM 2268 N N . MET A 1 298 ? 9.986 -9.501 17.116 1.00 91.62 298 MET A N 1
ATOM 2269 C CA . MET A 1 298 ? 11.182 -8.718 16.760 1.00 91.62 298 MET A CA 1
ATOM 2270 C C . MET A 1 298 ? 11.638 -7.788 17.895 1.00 91.62 298 MET A C 1
ATOM 2272 O O . MET A 1 298 ? 12.822 -7.743 18.225 1.00 91.62 298 MET A O 1
ATOM 2276 N N . SER A 1 299 ? 10.709 -7.061 18.523 1.00 83.75 299 SER A N 1
ATOM 2277 C CA . SER A 1 299 ? 11.024 -6.141 19.623 1.00 83.75 299 SER A CA 1
ATOM 2278 C C . SER A 1 299 ? 11.629 -6.868 20.831 1.00 83.75 299 SER A C 1
ATOM 2280 O O . SER A 1 299 ? 12.689 -6.470 21.322 1.00 83.75 299 SER A O 1
ATOM 2282 N N . ILE A 1 300 ? 11.012 -7.977 21.250 1.00 82.50 300 ILE A N 1
ATOM 2283 C CA . ILE A 1 300 ? 11.496 -8.808 22.358 1.00 82.50 300 ILE A CA 1
ATOM 2284 C C . ILE A 1 300 ? 12.834 -9.461 22.008 1.00 82.50 300 ILE A C 1
ATOM 2286 O O . ILE A 1 300 ? 13.725 -9.482 22.853 1.00 82.50 300 ILE A O 1
ATOM 2290 N N . ALA A 1 301 ? 13.030 -9.916 20.767 1.00 91.19 301 ALA A N 1
ATOM 2291 C CA . ALA A 1 301 ? 14.308 -10.474 20.330 1.00 91.19 301 ALA A CA 1
ATOM 2292 C C . ALA A 1 301 ? 15.446 -9.445 20.406 1.00 91.19 301 ALA A C 1
ATOM 2294 O O . ALA A 1 301 ? 16.488 -9.729 20.995 1.00 91.19 301 ALA A O 1
ATOM 2295 N N . LYS A 1 302 ? 15.236 -8.220 19.900 1.00 93.12 302 LYS A N 1
ATOM 2296 C CA . LYS A 1 302 ? 16.223 -7.130 20.008 1.00 93.12 302 LYS A CA 1
ATOM 2297 C C . LYS A 1 302 ? 16.520 -6.771 21.466 1.00 93.12 302 LYS A C 1
ATOM 2299 O O . LYS A 1 302 ? 17.672 -6.552 21.830 1.00 93.12 302 LYS A O 1
ATOM 2304 N N . GLN A 1 303 ? 15.495 -6.740 22.317 1.00 88.31 303 GLN A N 1
ATOM 2305 C CA . GLN A 1 303 ? 15.660 -6.460 23.742 1.00 88.31 303 GLN A CA 1
ATOM 2306 C C . GLN A 1 303 ? 16.434 -7.567 24.470 1.00 88.31 303 GLN A C 1
ATOM 2308 O O . GLN A 1 303 ? 17.307 -7.258 25.280 1.00 88.31 303 GLN A O 1
ATOM 2313 N N . ALA A 1 304 ? 16.130 -8.834 24.186 1.00 87.88 304 ALA A N 1
ATOM 2314 C CA . ALA A 1 304 ? 16.724 -9.990 24.850 1.00 87.88 304 ALA A CA 1
ATOM 2315 C C . ALA A 1 304 ? 18.236 -10.091 24.602 1.00 87.88 304 ALA A C 1
ATOM 2317 O O . ALA A 1 304 ? 18.989 -10.415 25.522 1.00 87.88 304 ALA A O 1
ATOM 2318 N N . ILE A 1 305 ? 18.679 -9.764 23.384 1.00 92.88 305 ILE A N 1
ATOM 2319 C CA . ILE A 1 305 ? 20.089 -9.874 22.988 1.00 92.88 305 ILE A CA 1
ATOM 2320 C C . ILE A 1 305 ? 20.910 -8.609 23.278 1.00 92.88 305 ILE A C 1
ATOM 2322 O O . ILE A 1 305 ? 22.132 -8.616 23.137 1.00 92.88 305 ILE A O 1
ATOM 2326 N N . LYS A 1 306 ? 20.267 -7.510 23.687 1.00 90.12 306 LYS A N 1
ATOM 2327 C CA . LYS A 1 306 ? 20.961 -6.253 23.977 1.00 90.12 306 LYS A CA 1
ATOM 2328 C C . LYS A 1 306 ? 21.968 -6.453 25.113 1.00 90.12 306 LYS A C 1
ATOM 2330 O O . LYS A 1 306 ? 21.626 -6.978 26.173 1.00 90.12 306 LYS A O 1
ATOM 2335 N N . ASN A 1 307 ? 23.198 -5.981 24.909 1.00 84.94 307 ASN A N 1
ATOM 2336 C CA . ASN A 1 307 ? 24.327 -6.141 25.839 1.00 84.94 307 ASN A CA 1
ATOM 2337 C C . ASN A 1 307 ? 24.682 -7.614 26.131 1.00 84.94 307 ASN A C 1
ATOM 2339 O O . ASN A 1 307 ? 25.187 -7.929 27.210 1.00 84.94 307 ASN A O 1
ATOM 2343 N N . LYS A 1 308 ? 24.374 -8.524 25.202 1.00 87.12 308 LYS A N 1
ATOM 2344 C CA . LYS A 1 308 ? 24.804 -9.923 25.244 1.00 87.12 308 LYS A CA 1
ATOM 2345 C C . LYS A 1 308 ? 25.962 -10.146 24.278 1.00 87.12 308 LYS A C 1
ATOM 2347 O O . LYS A 1 308 ? 26.256 -9.295 23.444 1.00 87.12 308 LYS A O 1
ATOM 2352 N N . CYS A 1 309 ? 26.591 -11.304 24.418 1.00 90.00 309 CYS A N 1
ATOM 2353 C CA . CYS A 1 309 ? 27.616 -11.794 23.514 1.00 90.00 309 CYS A CA 1
ATOM 2354 C C . CYS A 1 309 ? 27.200 -13.192 23.045 1.00 90.00 309 CYS A C 1
ATOM 2356 O O . CYS A 1 309 ? 27.422 -14.187 23.733 1.00 90.00 309 CYS A O 1
ATOM 2358 N N . LEU A 1 310 ? 26.486 -13.243 21.928 1.00 92.56 310 LEU A N 1
ATOM 2359 C CA . LEU A 1 310 ? 25.982 -14.475 21.335 1.00 92.56 310 LEU A CA 1
ATOM 2360 C C . LEU A 1 310 ? 27.082 -15.167 20.529 1.00 92.56 310 LEU A C 1
ATOM 2362 O O . LEU A 1 310 ? 27.900 -14.482 19.918 1.00 92.56 310 LEU A O 1
ATOM 2366 N N . SER A 1 311 ? 27.064 -16.497 20.469 1.00 91.88 311 SER A N 1
ATOM 2367 C CA . SER A 1 311 ? 27.800 -17.240 19.439 1.00 91.88 311 SER A CA 1
ATOM 2368 C C . SER A 1 311 ? 27.041 -17.272 18.112 1.00 91.88 311 SER A C 1
ATOM 2370 O O . SER A 1 311 ? 25.827 -17.046 18.059 1.00 91.88 311 SER A O 1
ATOM 2372 N N . LEU A 1 312 ? 27.744 -17.569 17.016 1.00 89.88 312 LEU A N 1
ATOM 2373 C CA . LEU A 1 312 ? 27.132 -17.677 15.686 1.00 89.88 312 LEU A CA 1
ATOM 2374 C C . LEU A 1 312 ? 26.005 -18.715 15.650 1.00 89.88 312 LEU A C 1
ATOM 2376 O O . LEU A 1 312 ? 24.963 -18.465 15.042 1.00 89.88 312 LEU A O 1
ATOM 2380 N N . ASP A 1 313 ? 26.155 -19.827 16.369 1.00 90.25 313 ASP A N 1
ATOM 2381 C CA . ASP A 1 313 ? 25.109 -20.845 16.496 1.00 90.25 313 ASP A CA 1
ATOM 2382 C C . ASP A 1 313 ? 23.874 -20.318 17.233 1.00 90.25 313 ASP A C 1
ATOM 2384 O O . ASP A 1 313 ? 22.738 -20.581 16.827 1.00 90.25 313 ASP A O 1
ATOM 2388 N N . GLN A 1 314 ? 24.073 -19.507 18.274 1.00 93.38 314 GLN A N 1
ATOM 2389 C CA . GLN A 1 314 ? 22.984 -18.867 19.007 1.00 93.38 314 GLN A CA 1
ATOM 2390 C C . GLN A 1 314 ? 22.228 -17.856 18.136 1.00 93.38 314 GLN A C 1
ATOM 2392 O O . GLN A 1 314 ? 20.992 -17.847 18.159 1.00 93.38 314 GLN A O 1
ATOM 2397 N N . VAL A 1 315 ? 22.939 -17.050 17.336 1.00 95.38 315 VAL A N 1
ATOM 2398 C CA . VAL A 1 315 ? 22.339 -16.127 16.355 1.00 95.38 315 VAL A CA 1
ATOM 2399 C C . VAL A 1 315 ? 21.571 -16.906 15.288 1.00 95.38 315 VAL A C 1
ATOM 2401 O O . VAL A 1 315 ? 20.408 -16.596 15.018 1.00 95.38 315 VAL A O 1
ATOM 2404 N N . ARG A 1 316 ? 22.178 -17.958 14.728 1.00 93.94 316 ARG A N 1
ATOM 2405 C CA . ARG A 1 316 ? 21.565 -18.839 13.728 1.00 93.94 316 ARG A CA 1
ATOM 2406 C C . ARG A 1 316 ? 20.278 -19.463 14.252 1.00 93.94 316 ARG A C 1
ATOM 2408 O O . ARG A 1 316 ? 19.255 -19.412 13.576 1.00 93.94 316 ARG A O 1
ATOM 2415 N N . SER A 1 317 ? 20.293 -20.011 15.461 1.00 92.38 317 SER A N 1
ATOM 2416 C CA . SER A 1 317 ? 19.112 -20.618 16.076 1.00 92.38 317 SER A CA 1
ATOM 2417 C C . SER A 1 317 ? 18.019 -19.581 16.393 1.00 92.38 317 SER A C 1
ATOM 2419 O O . SER A 1 317 ? 16.862 -19.800 16.038 1.00 92.38 317 SER A O 1
ATOM 2421 N N . LEU A 1 318 ? 18.366 -18.397 16.918 1.00 93.62 318 LEU A N 1
ATOM 2422 C CA . LEU A 1 318 ? 17.391 -17.316 17.148 1.00 93.62 318 LEU A CA 1
ATOM 2423 C C . LEU A 1 318 ? 16.764 -16.803 15.846 1.00 93.62 318 LEU A C 1
ATOM 2425 O O . LEU A 1 318 ? 15.573 -16.500 15.807 1.00 93.62 318 LEU A O 1
ATOM 2429 N N . SER A 1 319 ? 17.538 -16.746 14.762 1.00 91.69 319 SER A N 1
ATOM 2430 C CA . SER A 1 319 ? 17.053 -16.283 13.459 1.00 91.69 319 SER A CA 1
ATOM 2431 C C . SER A 1 319 ? 15.965 -17.184 12.852 1.00 91.69 319 SER A C 1
ATOM 2433 O O . SER A 1 319 ? 15.108 -16.701 12.111 1.00 91.69 319 SER A O 1
ATOM 2435 N N . LYS A 1 320 ? 15.951 -18.476 13.217 1.00 88.62 320 LYS A N 1
ATOM 2436 C CA . LYS A 1 320 ? 14.948 -19.460 12.776 1.00 88.62 320 LYS A CA 1
ATOM 2437 C C . LYS A 1 320 ? 13.593 -19.292 13.467 1.00 88.62 320 LYS A C 1
ATOM 2439 O O . LYS A 1 320 ? 12.612 -19.874 13.017 1.00 88.62 320 LYS A O 1
ATOM 2444 N N . LEU A 1 321 ? 13.512 -18.483 14.529 1.00 84.19 321 LEU A N 1
ATOM 2445 C CA . LEU A 1 321 ? 12.241 -18.150 15.182 1.00 84.19 321 LEU A CA 1
ATOM 2446 C C . LEU A 1 321 ? 11.368 -17.210 14.332 1.00 84.19 321 LEU A C 1
ATOM 2448 O O . LEU A 1 321 ? 10.191 -17.010 14.650 1.00 84.19 321 LEU A O 1
ATOM 2452 N N . PHE A 1 322 ? 11.931 -16.630 13.265 1.00 87.56 322 PHE A N 1
ATOM 2453 C CA . PHE A 1 322 ? 11.233 -15.769 12.317 1.00 87.56 322 PHE A CA 1
ATOM 2454 C C . PHE A 1 322 ? 10.823 -16.555 11.070 1.00 87.56 322 PHE A C 1
ATOM 2456 O O . PHE A 1 322 ? 11.646 -17.183 10.413 1.00 87.56 322 PHE A O 1
ATOM 2463 N N . SER A 1 323 ? 9.536 -16.494 10.724 1.00 78.56 323 SER A N 1
ATOM 2464 C CA . SER A 1 323 ? 8.968 -17.254 9.601 1.00 78.56 323 SER A CA 1
ATOM 2465 C C . SER A 1 323 ? 9.223 -16.626 8.227 1.00 78.56 323 SER A C 1
ATOM 2467 O O . SER A 1 323 ? 8.942 -17.256 7.212 1.00 78.56 323 SER A O 1
ATOM 2469 N N . PHE A 1 324 ? 9.719 -15.386 8.184 1.00 80.88 324 PHE A N 1
ATOM 2470 C CA . PHE A 1 324 ? 9.954 -14.631 6.954 1.00 80.88 324 PHE A CA 1
ATOM 2471 C C . PHE A 1 324 ? 11.389 -14.110 6.912 1.00 80.88 324 PHE A C 1
ATOM 2473 O O . PHE A 1 324 ? 11.845 -13.479 7.866 1.00 80.88 324 PHE A O 1
ATOM 2480 N N . GLU A 1 325 ? 12.071 -14.297 5.780 1.00 86.31 325 GLU A N 1
ATOM 2481 C CA . GLU A 1 325 ? 13.486 -13.933 5.647 1.00 86.31 325 GLU A CA 1
ATOM 2482 C C . GLU A 1 325 ? 13.768 -12.434 5.799 1.00 86.31 325 GLU A C 1
ATOM 2484 O O . GLU A 1 325 ? 14.850 -12.079 6.251 1.00 86.31 325 GLU A O 1
ATOM 2489 N N . ASP A 1 326 ? 12.813 -11.549 5.487 1.00 87.19 326 ASP A N 1
ATOM 2490 C CA . ASP A 1 326 ? 12.986 -10.110 5.735 1.00 87.19 326 ASP A CA 1
ATOM 2491 C C . ASP A 1 326 ? 13.121 -9.814 7.241 1.00 87.19 326 ASP A C 1
ATOM 2493 O O . ASP A 1 326 ? 13.923 -8.970 7.639 1.00 87.19 326 ASP A O 1
ATOM 2497 N N . GLN A 1 327 ? 12.398 -10.554 8.093 1.00 91.88 327 GLN A N 1
ATOM 2498 C CA . GLN A 1 327 ? 12.533 -10.448 9.548 1.00 91.88 327 GLN A CA 1
ATOM 2499 C C . GLN A 1 327 ? 13.821 -11.119 10.031 1.00 91.88 327 GLN A C 1
ATOM 2501 O O . GLN A 1 327 ? 14.533 -10.554 10.854 1.00 91.88 327 GLN A O 1
ATOM 2506 N N . THR A 1 328 ? 14.163 -12.291 9.492 1.00 90.81 328 THR A N 1
ATOM 2507 C CA . THR A 1 328 ? 15.447 -12.949 9.772 1.00 90.81 328 THR A CA 1
ATOM 2508 C C . THR A 1 328 ? 16.618 -12.014 9.450 1.00 90.81 328 THR A C 1
ATOM 2510 O O . THR A 1 328 ? 17.532 -11.867 10.257 1.00 90.81 328 THR A O 1
ATOM 2513 N N . LEU A 1 329 ? 16.556 -11.312 8.317 1.00 92.44 329 LEU A N 1
ATOM 2514 C CA . LEU A 1 329 ? 17.558 -10.344 7.887 1.00 92.44 329 LEU A CA 1
ATOM 2515 C C . LEU A 1 329 ? 17.619 -9.138 8.824 1.00 92.44 329 LEU A C 1
ATOM 2517 O O . LEU A 1 329 ? 18.707 -8.743 9.236 1.00 92.44 329 LEU A O 1
ATOM 2521 N N . GLU A 1 330 ? 16.472 -8.566 9.191 1.00 95.44 330 GLU A N 1
ATOM 2522 C CA . GLU A 1 330 ? 16.411 -7.470 10.161 1.00 95.44 330 GLU A CA 1
ATOM 2523 C C . GLU A 1 330 ? 17.044 -7.865 11.506 1.00 95.44 330 GLU A C 1
ATOM 2525 O O . GLU A 1 330 ? 17.838 -7.106 12.070 1.00 95.44 330 GLU A O 1
ATOM 2530 N N . PHE A 1 331 ? 16.730 -9.063 12.005 1.00 96.38 331 PHE A N 1
ATOM 2531 C CA . PHE A 1 331 ? 17.267 -9.577 13.260 1.00 96.38 331 PHE A CA 1
ATOM 2532 C C . PHE A 1 331 ? 18.776 -9.827 13.184 1.00 96.38 331 PHE A C 1
ATOM 2534 O O . PHE A 1 331 ? 19.512 -9.345 14.042 1.00 96.38 331 PHE A O 1
ATOM 2541 N N . ILE A 1 332 ? 19.253 -10.531 12.152 1.00 94.75 332 ILE A N 1
ATOM 2542 C CA . ILE A 1 332 ? 20.676 -10.865 11.995 1.00 94.75 332 ILE A CA 1
ATOM 2543 C C . ILE A 1 332 ? 21.528 -9.596 11.829 1.00 94.75 332 ILE A C 1
ATOM 2545 O O . ILE A 1 332 ? 22.631 -9.535 12.374 1.00 94.75 332 ILE A O 1
ATOM 2549 N N . LYS A 1 333 ? 21.026 -8.553 11.150 1.00 95.81 333 LYS A N 1
ATOM 2550 C CA . LYS A 1 333 ? 21.713 -7.249 11.084 1.00 95.81 333 LYS A CA 1
ATOM 2551 C C . LYS A 1 333 ? 21.841 -6.604 12.463 1.00 95.81 333 LYS A C 1
ATOM 2553 O O . LYS A 1 333 ? 22.892 -6.079 12.811 1.00 95.81 333 LYS A O 1
ATOM 2558 N N . TYR A 1 334 ? 20.783 -6.661 13.267 1.00 95.88 334 TYR A N 1
ATOM 2559 C CA . TYR A 1 334 ? 20.810 -6.125 14.627 1.00 95.88 334 TYR A CA 1
ATOM 2560 C C . TYR A 1 334 ? 21.727 -6.936 15.561 1.00 95.88 334 TYR A C 1
ATOM 2562 O O . TYR A 1 334 ? 22.435 -6.358 16.381 1.00 95.88 334 TYR A O 1
ATOM 2570 N N . ALA A 1 335 ? 21.748 -8.264 15.424 1.00 94.94 335 ALA A N 1
ATOM 2571 C CA . ALA A 1 335 ? 22.519 -9.170 16.277 1.00 94.94 335 ALA A CA 1
ATOM 2572 C C . ALA A 1 335 ? 24.045 -9.077 16.090 1.00 94.94 335 ALA A C 1
ATOM 2574 O O . ALA A 1 335 ? 24.785 -9.453 17.000 1.00 94.94 335 ALA A O 1
ATOM 2575 N N . TYR A 1 336 ? 24.524 -8.521 14.972 1.00 94.94 336 TYR A N 1
ATOM 2576 C CA . TYR A 1 336 ? 25.956 -8.391 14.673 1.00 94.94 336 TYR A CA 1
ATOM 2577 C C . TYR A 1 336 ? 26.734 -7.670 15.778 1.00 94.94 336 TYR A C 1
ATOM 2579 O O . TYR A 1 336 ? 27.807 -8.108 16.189 1.00 94.94 336 TYR A O 1
ATOM 2587 N N . ASP A 1 337 ? 26.175 -6.577 16.304 1.00 93.00 337 ASP A N 1
ATOM 2588 C CA . ASP A 1 337 ? 26.837 -5.775 17.338 1.00 93.00 337 ASP A CA 1
ATOM 2589 C C . ASP A 1 337 ? 26.901 -6.500 18.701 1.00 93.00 337 ASP A C 1
ATOM 2591 O O . ASP A 1 337 ? 27.656 -6.082 19.577 1.00 93.00 337 ASP A O 1
ATOM 2595 N N . PHE A 1 338 ? 26.168 -7.609 18.859 1.00 92.38 338 PHE A N 1
ATOM 2596 C CA . PHE A 1 338 ? 26.047 -8.412 20.084 1.00 92.38 338 PHE A CA 1
ATOM 2597 C C . PHE A 1 338 ? 26.596 -9.841 19.922 1.00 92.38 338 PHE A C 1
ATOM 2599 O O . PHE A 1 338 ? 26.214 -10.735 20.677 1.00 92.38 338 PHE A O 1
ATOM 2606 N N . THR A 1 339 ? 27.459 -10.079 18.930 1.00 91.06 339 THR A N 1
ATOM 2607 C CA . THR A 1 339 ? 28.042 -11.402 18.639 1.00 91.06 339 THR A CA 1
ATOM 2608 C C . THR A 1 339 ? 29.528 -11.446 18.992 1.00 91.06 339 THR A C 1
ATOM 2610 O O . THR A 1 339 ? 30.249 -10.474 18.756 1.00 91.06 339 THR A O 1
ATOM 2613 N N . ASN A 1 340 ? 29.968 -12.555 19.593 1.00 85.19 340 ASN A N 1
ATOM 2614 C CA . ASN A 1 340 ? 31.316 -12.721 20.142 1.00 85.19 340 ASN A CA 1
ATOM 2615 C C . ASN A 1 340 ? 32.398 -12.924 19.066 1.00 85.19 340 ASN A C 1
ATOM 2617 O O . ASN A 1 340 ? 33.503 -12.414 19.230 1.00 85.19 340 ASN A O 1
ATOM 2621 N N . ASP A 1 341 ? 32.068 -13.592 17.961 1.00 80.94 341 ASP A N 1
ATOM 2622 C CA . ASP A 1 341 ? 32.949 -13.800 16.816 1.00 80.94 341 ASP A CA 1
ATOM 2623 C C . ASP A 1 341 ? 32.334 -13.206 15.545 1.00 80.94 341 ASP A C 1
ATOM 2625 O O . ASP A 1 341 ? 31.360 -13.713 14.983 1.00 80.94 341 ASP A O 1
ATOM 2629 N N . LYS A 1 342 ? 32.910 -12.084 15.109 1.00 86.56 342 LYS A N 1
ATOM 2630 C CA . LYS A 1 342 ? 32.494 -11.370 13.897 1.00 86.56 342 LYS A CA 1
ATOM 2631 C C . LYS A 1 342 ? 33.239 -11.846 12.654 1.00 86.56 342 LYS A C 1
ATOM 2633 O O . LYS A 1 342 ? 32.759 -11.601 11.551 1.00 86.56 342 LYS A O 1
ATOM 2638 N N . SER A 1 343 ? 34.383 -12.512 12.827 1.00 82.81 343 SER A N 1
ATOM 2639 C CA . SER A 1 343 ? 35.246 -12.915 11.713 1.00 82.81 343 SER A CA 1
ATOM 2640 C C . SER A 1 343 ? 34.558 -13.934 10.809 1.00 82.81 343 SER A C 1
ATOM 2642 O O . SER A 1 343 ? 34.653 -13.826 9.593 1.00 82.81 343 SER A O 1
ATOM 2644 N N . GLU A 1 344 ? 33.745 -14.814 11.398 1.00 86.69 344 GLU A N 1
ATOM 2645 C CA . GLU A 1 344 ? 32.979 -15.853 10.703 1.00 86.69 344 GLU A CA 1
ATOM 2646 C C . GLU A 1 344 ? 31.489 -15.501 10.519 1.00 86.69 344 GLU A C 1
ATOM 2648 O O . GLU A 1 344 ? 30.676 -16.337 10.118 1.00 86.69 344 GLU A O 1
ATOM 2653 N N . TYR A 1 345 ? 31.085 -14.249 10.774 1.00 90.81 345 TYR A N 1
ATOM 2654 C CA . TYR A 1 345 ? 29.670 -13.846 10.716 1.00 90.81 345 TYR A CA 1
ATOM 2655 C C . TYR A 1 345 ? 29.063 -13.964 9.308 1.00 90.81 345 TYR A C 1
ATOM 2657 O O . TYR A 1 345 ? 27.858 -14.175 9.156 1.00 90.81 345 TYR A O 1
ATOM 2665 N N . TYR A 1 346 ? 29.903 -13.903 8.269 1.00 88.44 346 TYR A N 1
ATOM 2666 C CA . TYR A 1 346 ? 29.514 -14.114 6.872 1.00 88.44 346 TYR A CA 1
ATOM 2667 C C . TYR A 1 346 ? 28.928 -15.512 6.612 1.00 88.44 346 TYR A C 1
ATOM 2669 O O . TYR A 1 346 ? 28.134 -15.683 5.687 1.00 88.44 346 TYR A O 1
ATOM 2677 N N . THR A 1 347 ? 29.244 -16.506 7.450 1.00 89.88 347 THR A N 1
ATOM 2678 C CA . THR A 1 347 ? 28.716 -17.874 7.322 1.00 89.88 347 THR A CA 1
ATOM 2679 C C . THR A 1 347 ? 27.205 -17.957 7.537 1.00 89.88 347 THR A C 1
ATOM 2681 O O . THR A 1 347 ? 26.586 -18.905 7.064 1.00 89.88 347 THR A O 1
ATOM 2684 N N . LEU A 1 348 ? 26.585 -16.966 8.192 1.00 91.19 348 LEU A N 1
ATOM 2685 C CA . LEU A 1 348 ? 25.130 -16.886 8.389 1.00 91.19 348 LEU A CA 1
ATOM 2686 C C . LEU A 1 348 ? 24.358 -16.581 7.093 1.00 91.19 348 LEU A C 1
ATOM 2688 O O . LEU A 1 348 ? 23.128 -16.616 7.088 1.00 91.19 348 LEU A O 1
ATOM 2692 N N . ALA A 1 349 ? 25.052 -16.294 5.987 1.00 87.38 349 ALA A N 1
ATOM 2693 C CA . ALA A 1 349 ? 24.439 -16.062 4.684 1.00 87.38 349 ALA A CA 1
ATOM 2694 C C . ALA A 1 349 ? 23.614 -17.263 4.186 1.00 87.38 349 ALA A C 1
ATOM 2696 O O . ALA A 1 349 ? 22.610 -17.075 3.504 1.00 87.38 349 ALA A O 1
ATOM 2697 N N . ASP A 1 350 ? 24.000 -18.483 4.561 1.00 88.06 350 ASP A N 1
ATOM 2698 C CA . ASP A 1 350 ? 23.305 -19.733 4.223 1.00 88.06 350 ASP A CA 1
ATOM 2699 C C . ASP A 1 350 ? 21.903 -19.868 4.853 1.00 88.06 350 ASP A C 1
ATOM 2701 O O . ASP A 1 350 ? 21.133 -20.741 4.455 1.00 88.06 350 ASP A O 1
ATOM 2705 N N . ILE A 1 351 ? 21.552 -19.013 5.822 1.00 85.50 351 ILE A N 1
ATOM 2706 C CA . ILE A 1 351 ? 20.215 -18.961 6.431 1.00 85.50 351 ILE A CA 1
ATOM 2707 C C . ILE A 1 351 ? 19.183 -18.458 5.415 1.00 85.50 351 ILE A C 1
ATOM 2709 O O . ILE A 1 351 ? 18.002 -18.796 5.507 1.00 85.50 351 ILE A O 1
ATOM 2713 N N . PHE A 1 352 ? 19.621 -17.658 4.442 1.00 83.88 352 PHE A N 1
ATOM 2714 C CA . PHE A 1 352 ? 18.753 -17.074 3.433 1.00 83.88 352 PHE A CA 1
ATOM 2715 C C . PHE A 1 352 ? 18.679 -17.970 2.198 1.00 83.88 352 PHE A C 1
ATOM 2717 O O . PHE A 1 352 ? 19.677 -18.237 1.530 1.00 83.88 352 PHE A O 1
ATOM 2724 N N . SER A 1 353 ? 17.463 -18.381 1.851 1.00 76.38 353 SER A N 1
ATOM 2725 C CA . SER A 1 353 ? 17.164 -19.083 0.603 1.00 76.38 353 SER A CA 1
ATOM 2726 C C . SER A 1 353 ? 17.052 -18.099 -0.562 1.00 76.38 353 SER A C 1
ATOM 2728 O O . SER A 1 353 ? 17.385 -18.441 -1.700 1.00 76.38 353 SER A O 1
ATOM 2730 N N . PHE A 1 354 ? 16.610 -16.859 -0.310 1.00 65.38 354 PHE A N 1
ATOM 2731 C CA . PHE A 1 354 ? 16.574 -15.827 -1.341 1.00 65.38 354 PHE A CA 1
ATOM 2732 C C . PHE A 1 354 ? 17.934 -15.147 -1.486 1.00 65.38 354 PHE A C 1
ATOM 2734 O O . PHE A 1 354 ? 18.416 -14.450 -0.592 1.00 65.38 354 PHE A O 1
ATOM 2741 N N . LYS A 1 355 ? 18.509 -15.246 -2.689 1.00 72.75 355 LYS A N 1
ATOM 2742 C CA . LYS A 1 355 ? 19.763 -14.567 -3.050 1.00 72.75 355 LYS A CA 1
ATOM 2743 C C . LYS A 1 355 ? 19.722 -13.056 -2.776 1.00 72.75 355 LYS A C 1
ATOM 2745 O O . LYS A 1 355 ? 20.739 -12.482 -2.414 1.00 72.75 355 LYS A O 1
ATOM 2750 N N . SER A 1 356 ? 18.555 -12.417 -2.890 1.00 68.75 356 SER A N 1
ATOM 2751 C CA . SER A 1 356 ? 18.371 -10.999 -2.550 1.00 68.75 356 SER A CA 1
ATOM 2752 C C . SER A 1 356 ? 18.649 -10.698 -1.073 1.00 68.75 356 SER A C 1
ATOM 2754 O O . SER A 1 356 ? 19.222 -9.655 -0.768 1.00 68.75 356 SER A O 1
ATOM 2756 N N . ASN A 1 357 ? 18.297 -11.598 -0.154 1.00 75.00 357 ASN A N 1
ATOM 2757 C CA . ASN A 1 357 ? 18.570 -11.428 1.272 1.00 75.00 357 ASN A CA 1
ATOM 2758 C C . ASN A 1 357 ? 20.016 -11.785 1.625 1.00 75.00 357 ASN A C 1
ATOM 2760 O O . ASN A 1 357 ? 20.614 -11.063 2.417 1.00 75.00 357 ASN A O 1
ATOM 2764 N N . VAL A 1 358 ? 20.614 -12.780 0.952 1.00 76.25 358 VAL A N 1
ATOM 2765 C CA . VAL A 1 358 ? 22.071 -13.026 0.992 1.00 76.25 358 VAL A CA 1
ATOM 2766 C C . VAL A 1 358 ? 22.839 -11.758 0.609 1.00 76.25 358 VAL A C 1
ATOM 2768 O O . VAL A 1 358 ? 23.747 -11.336 1.319 1.00 76.25 358 VAL A O 1
ATOM 2771 N N . THR A 1 359 ? 22.442 -11.101 -0.485 1.00 78.06 359 THR A N 1
ATOM 2772 C CA . THR A 1 359 ? 23.061 -9.852 -0.947 1.00 78.06 359 THR A CA 1
ATOM 2773 C C . THR A 1 359 ? 22.894 -8.725 0.070 1.00 78.06 359 THR A C 1
ATOM 2775 O O . THR A 1 359 ? 23.895 -8.170 0.511 1.00 78.06 359 THR A O 1
ATOM 2778 N N . LYS A 1 360 ? 21.666 -8.441 0.531 1.00 80.75 360 LYS A N 1
ATOM 2779 C CA . LYS A 1 360 ? 21.419 -7.408 1.556 1.00 80.75 360 LYS A CA 1
ATOM 2780 C C . LYS A 1 360 ? 22.153 -7.682 2.875 1.00 80.75 360 LYS A C 1
ATOM 2782 O O . LYS A 1 360 ? 22.387 -6.746 3.646 1.00 80.75 360 LYS A O 1
ATOM 2787 N N . PHE A 1 361 ? 22.405 -8.950 3.198 1.00 86.88 361 PHE A N 1
ATOM 2788 C CA . PHE A 1 361 ? 23.157 -9.360 4.378 1.00 86.88 361 PHE A CA 1
ATOM 2789 C C . PHE A 1 361 ? 24.652 -9.084 4.201 1.00 86.88 361 PHE A C 1
ATOM 2791 O O . PHE A 1 361 ? 25.238 -8.403 5.036 1.00 86.88 361 PHE A O 1
ATOM 2798 N N . ASN A 1 362 ? 25.234 -9.502 3.077 1.00 83.44 362 ASN A N 1
ATOM 2799 C CA . ASN A 1 362 ? 26.637 -9.237 2.755 1.00 83.44 362 ASN A CA 1
ATOM 2800 C C . ASN A 1 362 ? 26.926 -7.733 2.620 1.00 83.44 362 ASN A C 1
ATOM 2802 O O . ASN A 1 362 ? 27.933 -7.256 3.128 1.00 83.44 362 ASN A O 1
ATOM 2806 N N . GLU A 1 363 ? 26.013 -6.963 2.018 1.00 86.00 363 GLU A N 1
ATOM 2807 C CA . GLU A 1 363 ? 26.093 -5.494 1.973 1.00 86.00 363 GLU A CA 1
ATOM 2808 C C . GLU A 1 363 ? 26.201 -4.890 3.371 1.00 86.00 363 GLU A C 1
ATOM 2810 O O . GLU A 1 363 ? 26.998 -3.988 3.596 1.00 86.00 363 GLU A O 1
ATOM 2815 N N . PHE A 1 364 ? 25.414 -5.399 4.319 1.00 91.00 364 PHE A N 1
ATOM 2816 C CA . PHE A 1 364 ? 25.481 -4.953 5.701 1.00 91.00 364 PHE A CA 1
ATOM 2817 C C . PHE A 1 364 ? 26.828 -5.292 6.351 1.00 91.00 364 PHE A C 1
ATOM 2819 O O . PHE A 1 364 ? 27.376 -4.431 7.036 1.00 91.00 364 PHE A O 1
ATOM 2826 N N . LEU A 1 365 ? 27.381 -6.487 6.121 1.00 86.50 365 LEU A N 1
ATOM 2827 C CA . LEU A 1 365 ? 28.698 -6.854 6.658 1.00 86.50 365 LEU A CA 1
ATOM 2828 C C . LEU A 1 365 ? 29.806 -5.961 6.106 1.00 86.50 365 LEU A C 1
ATOM 2830 O O . LEU A 1 365 ? 30.680 -5.563 6.858 1.00 86.50 365 LEU A O 1
ATOM 2834 N N . ASN A 1 366 ? 29.702 -5.539 4.847 1.00 83.12 366 ASN A N 1
ATOM 2835 C CA . ASN A 1 366 ? 30.644 -4.589 4.254 1.00 83.12 366 ASN A CA 1
ATOM 2836 C C . ASN A 1 366 ? 30.577 -3.178 4.878 1.00 83.12 366 ASN A C 1
ATOM 2838 O O . ASN A 1 366 ? 31.449 -2.356 4.611 1.00 83.12 366 ASN A O 1
ATOM 2842 N N . THR A 1 367 ? 29.548 -2.864 5.680 1.00 86.38 367 THR A N 1
ATOM 2843 C CA . THR A 1 367 ? 29.449 -1.588 6.422 1.00 86.38 367 THR A CA 1
ATOM 2844 C C . THR A 1 367 ? 30.015 -1.642 7.842 1.00 86.38 367 THR A C 1
ATOM 2846 O O . THR A 1 367 ? 29.970 -0.632 8.550 1.00 86.38 367 THR A O 1
ATOM 2849 N N . LYS A 1 368 ? 30.479 -2.809 8.287 1.00 80.25 368 LYS A N 1
ATOM 2850 C CA . LYS A 1 368 ? 30.912 -3.079 9.656 1.00 80.25 368 LYS A CA 1
ATOM 2851 C C . LYS A 1 368 ? 32.397 -3.375 9.710 1.00 80.25 368 LYS A C 1
ATOM 2853 O O . LYS A 1 368 ? 32.982 -3.010 10.754 1.00 80.25 368 LYS A O 1
#

Secondary structure (DSSP, 8-state):
---------------------EE-TT-EE-TT-EEE-TTSSEEEEE-TTS-EEEEE--SSSPEEEEE---TTT-SEEEE-TTS-EEEEETTEEEEE-S-TT-TT-EEEE-TTS-EEEEETTEEEEE---PPPPTTEEETTEE--TT-EEE-TTSSEEEEE-TTS-EEEEE--SSSPEEEEE---TTT-SEEEE-TTS-EEEE-SSSEEEE-S-TT-TT-EEEE-TTS-EEEEETTEEEEE---PPP---PPPPP-PPPPPP----------------HHHHHHHHHHHHT--SHHHHHHHHHHHHTT--B-HHHHHHHHTT-SSHHHHHHHHHHHGGGBS--TTGGGGGGG-SSHHHHHHHHHHHTT-

Radius of gyration: 27.92 Å; chains: 1; bounding box: 89×69×62 Å

Foldseek 3Di:
DDDDDDDPDPPPPDDPDPAAFKAKAFDWQAAQHKHAAPVRQKIWHCYPQRKTFIWGDPVPDIHTQDIPPCGPPFGTWHCHQQRKTFTDDVPDTPDIQPNGNQGGWMWGQHPQSKIFIDSPPDTPGIPPSRHDPLFKDWAPDWQAAQHWRAAPVRQKIWHCYPQRKTFIWGDDVPDIHTQDIPPCGPPFHIWHCHQQRKTFTHHPPDTPDIQPRGNQGGWMWGQHPQRKIFIDRVNDTPGIPPRRDDPDDDDDDDDDDDDDDDDDDDDDDDDDDQEDDPVLLVVLLVVLLPDPDLVVSLVSLLVSLVPGAYELVSLLVSLVSHPDLVSSLVSLLSCCVRYRDNPCSLVSLVSDPDVVSSVVNVVSNVVD

Sequence (368 aa):
MKRLILVLCMLIIGQHAFSKDRLCCGELFPMGSVLTSPNGKFFLVFQDDRNLVLYKRDGGADKPLWATATNGKVNKCVMQADGNLVLYSGPVAVWSSNTYGNPNAMLVVQDDGNMVIYAGTKAIWATNTAEAPADRICCGQEFPMGSVLNSANGKYFLVFQDDRNLVLYKRTGGADVALWATATNGKVNKCVMQADGNLVLYNTNSAVWSSNTYGNPNAVLVVQNDGNMVIYVGNRSIWATNTAQQEIVEPVQEFVQPVRVEPEPIAQTVASSCEVPETQYNAMVSAIDAQAFRDSKMSIAKQAIKNKCLSLDQVRSLSKLFSFEDQTLEFIKYAYDFTNDKSEYYTLADIFSFKSNVTKFNEFLNTK

pLDDT: mean 80.96, std 18.47, range [28.42, 98.62]